Protein AF-A0AB74Q493-F1 (afdb_monomer_lite)

Structure (mmCIF, N/CA/C/O backbone):
data_AF-A0AB74Q493-F1
#
_entry.id   AF-A0AB74Q493-F1
#
loop_
_atom_site.group_PDB
_atom_site.id
_atom_site.type_symbol
_atom_site.label_atom_id
_atom_site.label_alt_id
_atom_site.label_comp_id
_atom_site.label_asym_id
_atom_site.label_entity_id
_atom_site.label_seq_id
_atom_site.pdbx_PDB_ins_code
_atom_site.Cartn_x
_atom_site.Cartn_y
_atom_site.Cartn_z
_atom_site.occupancy
_atom_site.B_iso_or_equiv
_atom_site.auth_seq_id
_atom_site.auth_comp_id
_atom_site.auth_asym_id
_atom_site.auth_atom_id
_atom_site.pdbx_PDB_model_num
ATOM 1 N N . MET A 1 1 ? 10.783 -15.907 11.293 1.00 50.56 1 MET A N 1
ATOM 2 C CA . MET A 1 1 ? 10.385 -14.591 11.835 1.00 50.56 1 MET A CA 1
ATOM 3 C C . MET A 1 1 ? 8.914 -14.396 11.503 1.00 50.56 1 MET A C 1
ATOM 5 O O . MET A 1 1 ? 8.496 -14.882 10.460 1.00 50.56 1 MET A O 1
ATOM 9 N N . ASN A 1 2 ? 8.120 -13.807 12.398 1.00 58.88 2 ASN A N 1
ATOM 10 C CA . ASN A 1 2 ? 6.696 -13.566 12.146 1.00 58.88 2 ASN A CA 1
ATOM 11 C C . ASN A 1 2 ? 6.550 -12.243 11.381 1.00 58.88 2 ASN A C 1
ATOM 13 O O . ASN A 1 2 ? 6.243 -11.212 11.975 1.00 58.88 2 ASN A O 1
ATOM 17 N N . ASN A 1 3 ? 6.881 -12.258 10.090 1.00 80.12 3 ASN A N 1
ATOM 18 C CA . ASN A 1 3 ? 6.884 -11.050 9.272 1.00 80.12 3 ASN A CA 1
ATOM 19 C C . ASN A 1 3 ? 5.448 -10.784 8.823 1.00 80.12 3 ASN A C 1
ATOM 21 O O . ASN A 1 3 ? 4.981 -11.372 7.855 1.00 80.12 3 ASN A O 1
ATOM 25 N N . LYS A 1 4 ? 4.731 -9.948 9.572 1.00 91.38 4 LYS A N 1
ATOM 26 C CA . LYS A 1 4 ? 3.405 -9.468 9.180 1.00 91.38 4 LYS A CA 1
ATOM 27 C C . LYS A 1 4 ? 3.540 -8.317 8.192 1.00 91.38 4 LYS A C 1
ATOM 29 O O . LYS A 1 4 ? 4.412 -7.462 8.363 1.00 91.38 4 LYS A O 1
ATOM 34 N N . LEU A 1 5 ? 2.660 -8.279 7.201 1.00 94.62 5 LEU A N 1
ATOM 35 C CA . LEU A 1 5 ? 2.446 -7.128 6.332 1.00 94.62 5 LEU A CA 1
ATOM 36 C C . LEU A 1 5 ? 1.503 -6.144 7.029 1.00 94.62 5 LEU A C 1
ATOM 38 O O . LEU A 1 5 ? 0.382 -6.509 7.390 1.00 94.62 5 LEU A O 1
ATOM 42 N N . ILE A 1 6 ? 1.942 -4.905 7.212 1.00 96.19 6 ILE A N 1
ATOM 43 C CA . ILE A 1 6 ? 1.190 -3.883 7.944 1.00 96.19 6 ILE A CA 1
ATOM 44 C C . ILE A 1 6 ? 0.796 -2.766 6.989 1.00 96.19 6 ILE A C 1
ATOM 46 O O . ILE A 1 6 ? 1.663 -2.036 6.505 1.00 96.19 6 ILE A O 1
ATOM 50 N N . TYR A 1 7 ? -0.503 -2.606 6.744 1.00 97.81 7 TYR A N 1
ATOM 51 C CA . TYR A 1 7 ? -1.008 -1.449 6.015 1.00 97.81 7 TYR A CA 1
ATOM 52 C C . TYR A 1 7 ? -0.985 -0.218 6.923 1.00 97.81 7 TYR A C 1
ATOM 54 O O . TYR A 1 7 ? -1.483 -0.268 8.049 1.00 97.81 7 TYR A O 1
ATOM 62 N N . THR A 1 8 ? -0.415 0.883 6.435 1.00 97.50 8 THR A N 1
ATOM 63 C CA . THR A 1 8 ? -0.339 2.155 7.172 1.00 97.50 8 THR A CA 1
ATOM 64 C C . THR A 1 8 ? -1.361 3.143 6.616 1.00 97.50 8 THR A C 1
ATOM 66 O O . THR A 1 8 ? -1.184 3.669 5.520 1.00 97.50 8 THR A O 1
ATOM 69 N N . SER A 1 9 ? -2.429 3.375 7.376 1.00 97.06 9 SER A N 1
ATOM 70 C CA . SER A 1 9 ? -3.540 4.272 7.044 1.00 97.06 9 SER A CA 1
ATOM 71 C C . SER A 1 9 ? -3.450 5.568 7.854 1.00 97.06 9 SER A C 1
ATOM 73 O O . SER A 1 9 ? -3.119 5.537 9.040 1.00 97.06 9 SER A O 1
ATOM 75 N N . TYR A 1 10 ? -3.686 6.714 7.219 1.00 95.19 10 TYR A N 1
ATOM 76 C CA . TYR A 1 10 ? -3.550 8.044 7.821 1.00 95.19 10 TYR A CA 1
ATOM 77 C C . TYR A 1 10 ? -4.289 9.097 6.989 1.00 95.19 10 TYR A C 1
ATOM 79 O O . TYR A 1 10 ? -4.566 8.899 5.807 1.00 95.19 10 TYR A O 1
ATOM 87 N N . ASP A 1 11 ? -4.579 10.243 7.607 1.00 92.94 11 ASP A N 1
ATOM 88 C CA . ASP A 1 11 ? -5.086 11.421 6.893 1.00 92.94 11 ASP A CA 1
ATOM 89 C C . ASP A 1 11 ? -4.046 11.960 5.895 1.00 92.94 11 ASP A C 1
ATOM 91 O O . ASP A 1 11 ? -2.859 12.015 6.211 1.00 92.94 11 ASP A O 1
ATOM 95 N N . GLY A 1 12 ? -4.478 12.420 4.718 1.00 89.00 12 GLY A N 1
ATOM 96 C CA . GLY A 1 12 ? -3.608 13.024 3.706 1.00 89.00 12 GLY A CA 1
ATOM 97 C C . GLY A 1 12 ? -2.813 14.230 4.219 1.00 89.00 12 GLY A C 1
ATOM 98 O O . GLY A 1 12 ? -1.695 14.461 3.756 1.00 89.00 12 GLY A O 1
ATOM 99 N N . ASP A 1 13 ? -3.317 14.932 5.234 1.00 91.06 13 ASP A N 1
ATOM 100 C CA . ASP A 1 13 ? -2.589 16.020 5.903 1.00 91.06 13 ASP A CA 1
ATOM 101 C C . ASP A 1 13 ? -1.318 15.530 6.630 1.00 91.06 13 ASP A C 1
ATOM 103 O O . ASP A 1 13 ? -0.383 16.299 6.858 1.00 91.06 13 ASP A O 1
ATOM 107 N N . ASN A 1 14 ? -1.224 14.227 6.916 1.00 93.19 14 ASN A N 1
ATOM 108 C CA . ASN A 1 14 ? -0.090 13.586 7.582 1.00 93.19 14 ASN A CA 1
ATOM 109 C C . ASN A 1 14 ? 0.932 12.962 6.614 1.00 93.19 14 ASN A C 1
ATOM 111 O O . ASN A 1 14 ? 1.842 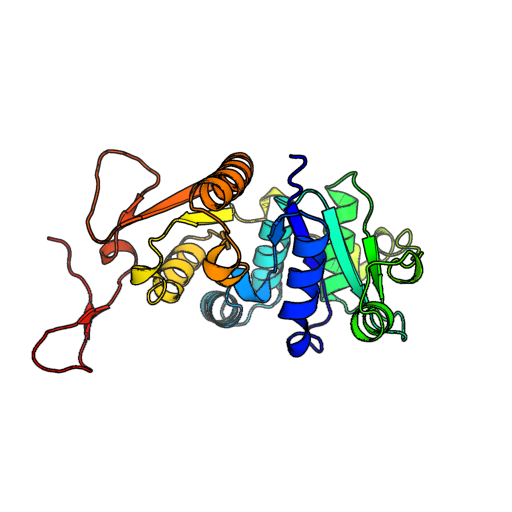12.260 7.058 1.00 93.19 14 ASN A O 1
ATOM 115 N N . ILE A 1 15 ? 0.853 13.236 5.304 1.00 92.50 15 ILE A N 1
ATOM 116 C CA . ILE A 1 15 ? 1.875 12.816 4.322 1.00 92.50 15 ILE A CA 1
ATOM 117 C C . ILE A 1 15 ? 3.319 13.158 4.759 1.00 92.50 15 ILE A C 1
ATOM 119 O O . ILE A 1 15 ? 4.197 12.310 4.574 1.00 92.50 15 ILE A O 1
ATOM 123 N N . PRO A 1 16 ? 3.618 14.322 5.378 1.00 94.06 16 PRO A N 1
ATOM 124 C CA . PRO A 1 16 ? 4.971 14.623 5.859 1.00 94.06 16 PRO A CA 1
ATOM 125 C C . PRO A 1 16 ? 5.517 13.649 6.920 1.00 94.06 16 PRO A C 1
ATOM 127 O O . PRO A 1 16 ? 6.720 13.639 7.167 1.00 94.06 16 PRO A O 1
ATOM 130 N N . LEU A 1 17 ? 4.658 12.835 7.545 1.00 94.50 17 LEU A N 1
ATOM 131 C CA . LEU A 1 17 ? 4.998 11.917 8.638 1.00 94.50 17 LEU A CA 1
ATOM 132 C C . LEU A 1 17 ? 5.127 10.451 8.201 1.00 94.50 17 LEU A C 1
ATOM 134 O O . LEU A 1 17 ? 5.402 9.588 9.035 1.00 94.50 17 LEU A O 1
ATOM 138 N N . ILE A 1 18 ? 4.972 10.151 6.907 1.00 94.50 18 ILE A N 1
ATOM 139 C CA . ILE A 1 18 ? 4.998 8.778 6.377 1.00 94.50 18 ILE A CA 1
ATOM 140 C C . ILE A 1 18 ? 6.237 7.992 6.827 1.00 94.50 18 ILE A C 1
ATOM 142 O O . ILE A 1 18 ? 6.130 6.815 7.175 1.00 94.50 18 ILE A O 1
ATOM 146 N N . ASP A 1 19 ? 7.410 8.626 6.841 1.00 93.31 19 ASP A N 1
ATOM 147 C CA . ASP A 1 19 ? 8.655 7.962 7.242 1.00 93.31 19 ASP A CA 1
ATOM 148 C C . ASP A 1 19 ? 8.639 7.527 8.708 1.00 93.31 19 ASP A C 1
ATOM 150 O O . ASP A 1 19 ? 9.159 6.460 9.034 1.00 93.31 19 ASP A O 1
ATOM 154 N N . SER A 1 20 ? 7.983 8.294 9.580 1.00 93.62 20 SER A N 1
ATOM 155 C CA . SER A 1 20 ? 7.779 7.923 10.981 1.00 93.62 20 SER A CA 1
ATOM 156 C C . SER A 1 20 ? 6.859 6.707 11.105 1.00 93.62 20 SER A C 1
ATOM 158 O O . SER A 1 20 ? 7.139 5.802 11.891 1.00 93.62 20 SER A O 1
ATOM 160 N N . PHE A 1 21 ? 5.800 6.633 10.291 1.00 95.12 21 PHE A N 1
ATOM 161 C CA . PHE A 1 21 ? 4.866 5.499 10.281 1.00 95.12 21 PHE A CA 1
ATOM 162 C C . PHE A 1 21 ? 5.550 4.215 9.805 1.00 95.12 21 PHE A C 1
ATOM 164 O O . PHE A 1 21 ? 5.452 3.170 10.449 1.00 95.12 21 PHE A O 1
ATOM 171 N N . ILE A 1 22 ? 6.308 4.306 8.709 1.00 94.25 22 ILE A N 1
ATOM 172 C CA . ILE A 1 22 ? 7.108 3.202 8.162 1.00 94.25 22 ILE A CA 1
ATOM 173 C C . ILE A 1 22 ? 8.161 2.753 9.178 1.00 94.25 22 ILE A C 1
ATOM 175 O O . ILE A 1 22 ? 8.309 1.554 9.425 1.00 94.25 22 ILE A O 1
ATOM 179 N N . LYS A 1 23 ? 8.877 3.702 9.791 1.00 91.81 23 LYS A N 1
ATOM 180 C CA . LYS A 1 23 ? 9.898 3.410 10.799 1.00 91.81 23 LYS A CA 1
ATOM 181 C C . LYS A 1 23 ? 9.317 2.642 11.980 1.00 91.81 23 LYS A C 1
ATOM 183 O O . LYS A 1 23 ? 9.919 1.652 12.385 1.00 91.81 23 LYS A O 1
ATOM 188 N N . LEU A 1 24 ? 8.159 3.052 12.493 1.00 92.75 24 LEU A N 1
ATOM 189 C CA . LEU A 1 24 ? 7.516 2.358 13.603 1.00 92.75 24 LEU A CA 1
ATOM 190 C C . LEU A 1 24 ? 7.280 0.878 13.268 1.00 92.75 24 LEU A C 1
ATOM 192 O O . LEU A 1 24 ? 7.662 -0.002 14.035 1.00 92.75 24 LEU A O 1
ATOM 196 N N . VAL A 1 25 ? 6.706 0.592 12.099 1.00 93.56 25 VAL A N 1
ATOM 197 C CA . VAL A 1 25 ? 6.456 -0.787 11.648 1.00 93.56 25 VAL A CA 1
ATOM 198 C C . VAL A 1 25 ? 7.757 -1.599 11.565 1.00 93.56 25 VAL A C 1
ATOM 200 O O . VAL A 1 25 ? 7.805 -2.749 12.009 1.00 93.56 25 VAL A O 1
ATOM 203 N N . ILE A 1 26 ? 8.831 -0.994 11.047 1.00 91.00 26 ILE A N 1
ATOM 204 C CA . ILE A 1 26 ? 10.161 -1.619 10.973 1.00 91.00 26 ILE A CA 1
ATOM 205 C C . ILE A 1 26 ? 10.731 -1.888 12.372 1.00 91.00 26 ILE A C 1
ATOM 207 O O . ILE A 1 26 ? 11.336 -2.941 12.595 1.00 91.00 26 ILE A O 1
ATOM 211 N N . ASP A 1 27 ? 10.541 -0.977 13.327 1.00 88.94 27 ASP A N 1
ATOM 212 C CA . ASP A 1 27 ? 11.016 -1.142 14.704 1.00 88.94 27 ASP A CA 1
ATOM 213 C C . ASP A 1 27 ? 10.313 -2.326 15.398 1.00 88.94 27 ASP A C 1
ATOM 215 O O . ASP A 1 27 ? 10.958 -3.080 16.130 1.00 88.94 27 ASP A O 1
ATOM 219 N N . PHE A 1 28 ? 9.044 -2.586 15.056 1.00 89.81 28 PHE A N 1
ATOM 220 C CA . PHE A 1 28 ? 8.300 -3.798 15.432 1.00 89.81 28 PHE A CA 1
ATOM 221 C C . PHE A 1 28 ? 8.715 -5.073 14.673 1.00 89.81 28 PHE A C 1
ATOM 223 O O . PHE A 1 28 ? 8.167 -6.145 14.930 1.00 89.81 28 PHE A O 1
ATOM 230 N N . LYS A 1 29 ? 9.701 -4.988 13.771 1.00 89.50 29 LYS A N 1
ATOM 231 C CA . LYS A 1 29 ? 10.181 -6.092 12.917 1.00 89.50 29 LYS A CA 1
ATOM 232 C C . LYS A 1 29 ? 9.107 -6.639 11.973 1.00 89.50 29 LYS A C 1
ATOM 234 O O . LYS A 1 29 ? 9.104 -7.826 11.650 1.00 89.50 29 LYS A O 1
ATOM 239 N N . TYR A 1 30 ? 8.215 -5.765 11.518 1.00 92.06 30 TYR A N 1
ATOM 240 C CA . TYR A 1 30 ? 7.210 -6.069 10.507 1.00 92.06 30 TYR A CA 1
ATOM 241 C C . TYR A 1 30 ? 7.540 -5.405 9.166 1.00 92.06 30 TYR A C 1
ATOM 243 O O . TYR A 1 30 ? 8.464 -4.594 9.057 1.00 92.06 30 TYR A O 1
ATOM 251 N N . VAL A 1 31 ? 6.776 -5.764 8.135 1.00 93.06 31 VAL A N 1
ATOM 252 C CA . VAL A 1 31 ? 6.936 -5.261 6.770 1.00 93.06 31 VAL A CA 1
ATOM 253 C C . VAL A 1 31 ? 5.896 -4.164 6.513 1.00 93.06 31 VAL A C 1
ATOM 255 O O . VAL A 1 31 ? 4.697 -4.457 6.485 1.00 93.06 31 VAL A O 1
ATOM 258 N N . PRO A 1 32 ? 6.314 -2.900 6.332 1.00 95.19 32 PRO A N 1
ATOM 259 C CA . PRO A 1 32 ? 5.393 -1.802 6.072 1.00 95.19 32 PRO A CA 1
ATOM 260 C C . PRO A 1 32 ? 4.857 -1.839 4.643 1.00 95.19 32 PRO A C 1
ATOM 262 O O . PRO A 1 32 ? 5.615 -1.987 3.686 1.00 95.19 32 PRO A O 1
ATOM 265 N N . ILE A 1 33 ? 3.554 -1.606 4.505 1.00 96.25 33 ILE A N 1
ATOM 266 C CA . ILE A 1 33 ? 2.865 -1.322 3.249 1.00 96.25 33 ILE A CA 1
ATOM 267 C C . ILE A 1 33 ? 2.251 0.073 3.378 1.00 96.25 33 ILE A C 1
ATOM 269 O O . ILE A 1 33 ? 1.260 0.292 4.073 1.00 96.25 33 ILE A O 1
ATOM 273 N N . ASN A 1 34 ? 2.892 1.050 2.739 1.00 95.94 34 ASN A N 1
ATOM 274 C CA . ASN A 1 34 ? 2.435 2.433 2.726 1.00 95.94 34 ASN A CA 1
ATOM 275 C C . ASN A 1 34 ? 1.841 2.777 1.354 1.00 95.94 34 ASN A C 1
ATOM 277 O O . ASN A 1 34 ? 2.580 2.723 0.365 1.00 95.94 34 ASN A O 1
ATOM 281 N N . PRO A 1 35 ? 0.550 3.144 1.264 1.00 93.38 35 PRO A N 1
ATOM 282 C CA . PRO A 1 35 ? -0.103 3.361 -0.021 1.00 93.38 35 PRO A CA 1
ATOM 283 C C . PRO A 1 35 ? 0.527 4.527 -0.792 1.00 93.38 35 PRO A C 1
ATOM 285 O O . PRO A 1 35 ? 0.740 4.403 -1.996 1.00 93.38 35 PRO A O 1
ATOM 288 N N . THR A 1 36 ? 0.939 5.614 -0.124 1.00 92.62 36 THR A N 1
ATOM 289 C CA . THR A 1 36 ? 1.538 6.769 -0.815 1.00 92.62 36 THR A CA 1
ATOM 290 C C . THR A 1 36 ? 2.860 6.437 -1.480 1.00 92.62 36 THR A C 1
ATOM 292 O O . THR A 1 36 ? 3.023 6.708 -2.674 1.00 92.62 36 THR A O 1
ATOM 295 N N . LYS A 1 37 ? 3.794 5.831 -0.744 1.00 92.75 37 LYS A N 1
ATOM 296 C CA . LYS A 1 37 ? 5.101 5.461 -1.302 1.00 92.75 37 LYS A CA 1
ATOM 297 C C . LYS A 1 37 ? 5.011 4.312 -2.296 1.00 92.75 37 LYS A C 1
ATOM 299 O O . LYS A 1 37 ? 5.717 4.321 -3.303 1.00 92.75 37 LYS A O 1
ATOM 304 N N . SER A 1 38 ? 4.133 3.348 -2.032 1.00 93.56 38 SER A N 1
ATOM 305 C CA . SER A 1 38 ? 3.947 2.185 -2.894 1.00 93.56 38 SER A CA 1
ATOM 306 C C . SER A 1 38 ? 3.354 2.577 -4.248 1.00 93.56 38 SER A C 1
ATOM 308 O O . SER A 1 38 ? 3.964 2.342 -5.290 1.00 93.56 38 SER A O 1
ATOM 310 N N . LEU A 1 39 ? 2.193 3.238 -4.245 1.00 92.06 39 LEU A N 1
ATOM 311 C CA . LEU A 1 39 ? 1.422 3.501 -5.460 1.00 92.06 39 LEU A CA 1
ATOM 312 C C . LEU A 1 39 ? 2.033 4.611 -6.311 1.00 92.06 39 LEU A C 1
ATOM 314 O O . LEU A 1 39 ? 1.955 4.555 -7.534 1.00 92.06 39 LEU A O 1
ATOM 318 N N . GLY A 1 40 ? 2.619 5.629 -5.672 1.00 86.88 40 GLY A N 1
ATOM 319 C CA . GLY A 1 40 ? 2.887 6.902 -6.335 1.00 86.88 40 GLY A CA 1
ATOM 320 C C . GLY A 1 40 ? 1.572 7.556 -6.763 1.00 86.88 40 GLY A C 1
ATOM 321 O O . GLY A 1 40 ? 1.259 7.581 -7.949 1.00 86.88 40 GLY A O 1
ATOM 322 N N . TYR A 1 41 ? 0.790 8.065 -5.798 1.00 82.94 41 TYR A N 1
ATOM 323 C CA . TYR A 1 41 ? -0.592 8.543 -6.006 1.00 82.94 41 TYR A CA 1
ATOM 324 C C . TYR A 1 41 ? -0.794 9.405 -7.250 1.00 82.94 41 TYR A C 1
ATOM 326 O O . TYR A 1 41 ? -1.799 9.248 -7.925 1.00 82.94 41 TYR A O 1
ATOM 334 N N . TYR A 1 42 ? 0.155 10.279 -7.587 1.00 87.50 42 TYR A N 1
ATOM 335 C CA . TYR A 1 42 ? 0.044 11.128 -8.771 1.00 87.50 42 TYR A CA 1
ATOM 336 C C . TYR A 1 42 ? -0.130 10.321 -10.078 1.00 87.50 42 TYR A C 1
ATOM 338 O O . TYR A 1 42 ? -0.840 10.767 -10.977 1.00 87.50 42 TYR A O 1
ATOM 346 N N . ILE A 1 43 ? 0.461 9.123 -10.173 1.00 90.00 43 ILE A N 1
ATOM 347 C CA . ILE A 1 43 ? 0.329 8.208 -11.316 1.00 90.00 43 ILE A CA 1
ATOM 348 C C . ILE A 1 43 ? -1.066 7.583 -11.333 1.00 90.00 43 ILE A C 1
ATOM 350 O O . ILE A 1 43 ? -1.729 7.617 -12.367 1.00 90.00 43 ILE A O 1
ATOM 354 N N . SER A 1 44 ? -1.519 7.050 -10.191 1.00 89.62 44 SER A N 1
ATOM 355 C CA . SER A 1 44 ? -2.867 6.477 -10.039 1.00 89.62 44 SER A CA 1
ATOM 356 C C . SER A 1 44 ? -3.933 7.524 -10.389 1.00 89.62 44 SER A C 1
ATOM 358 O O . SER A 1 44 ? -4.742 7.306 -11.290 1.00 89.62 44 SER A O 1
ATOM 360 N N . THR A 1 45 ? -3.841 8.719 -9.799 1.00 88.69 45 THR A N 1
ATOM 361 C CA . THR A 1 45 ? -4.721 9.859 -10.082 1.00 88.69 45 THR A CA 1
ATOM 362 C C . THR A 1 45 ? -4.716 10.235 -11.561 1.00 88.69 45 THR A C 1
ATOM 364 O O . THR A 1 45 ? -5.779 10.457 -12.136 1.00 88.69 45 THR A O 1
ATOM 367 N N . SER A 1 46 ? -3.542 10.287 -12.199 1.00 90.94 46 SER A N 1
ATOM 368 C CA . SER A 1 46 ? -3.439 10.630 -13.620 1.00 90.94 46 SER A CA 1
ATOM 369 C C . SER A 1 46 ? -4.055 9.576 -14.538 1.00 90.94 46 SER A C 1
ATOM 371 O O . SER A 1 46 ? -4.557 9.943 -15.594 1.00 90.94 46 SER A O 1
ATOM 373 N N . ILE A 1 47 ? -3.972 8.289 -14.197 1.00 92.00 47 ILE A N 1
ATOM 374 C CA . ILE A 1 47 ? -4.504 7.200 -15.032 1.00 92.00 47 ILE A CA 1
ATOM 375 C C . ILE A 1 47 ? -6.013 7.054 -14.874 1.00 92.00 47 ILE A C 1
ATOM 377 O O . ILE A 1 47 ? -6.689 6.667 -15.825 1.00 92.00 47 ILE A O 1
ATOM 381 N N . HIS A 1 48 ? -6.537 7.367 -13.693 1.00 92.31 48 HIS A N 1
ATOM 382 C CA . HIS A 1 48 ? -7.968 7.306 -13.414 1.00 92.31 48 HIS A CA 1
ATOM 383 C C . HIS A 1 48 ? -8.672 8.652 -13.625 1.00 92.31 48 HIS A C 1
ATOM 385 O O . HIS A 1 48 ? -9.736 8.865 -13.061 1.00 92.31 48 HIS A O 1
ATOM 391 N N . ASP A 1 49 ? -8.091 9.578 -14.393 1.00 91.81 49 ASP A N 1
ATOM 392 C CA . ASP A 1 49 ? -8.693 10.881 -14.722 1.00 91.81 49 ASP A CA 1
ATOM 393 C C . ASP A 1 49 ? -9.157 11.695 -13.490 1.00 91.81 49 ASP A C 1
ATOM 395 O O . ASP A 1 49 ? -10.143 12.432 -13.531 1.00 91.81 49 ASP A O 1
ATOM 399 N N . ASN A 1 50 ? -8.408 11.611 -12.385 1.00 89.12 50 ASN A N 1
ATOM 400 C CA . ASN A 1 50 ? -8.726 12.189 -11.071 1.00 89.12 50 ASN A CA 1
ATOM 401 C C . ASN A 1 50 ? -9.955 11.586 -10.362 1.00 89.12 50 ASN A C 1
ATOM 403 O O . ASN A 1 50 ? -10.478 12.190 -9.419 1.00 89.12 50 ASN A O 1
ATOM 407 N N . ASP A 1 51 ? -10.400 10.392 -10.756 1.00 91.81 51 ASP A N 1
ATOM 408 C CA . ASP A 1 51 ? -11.427 9.643 -10.037 1.00 91.81 51 ASP A CA 1
ATOM 409 C C . ASP A 1 51 ? -10.878 9.147 -8.690 1.00 91.81 51 ASP A C 1
ATOM 411 O O . ASP A 1 51 ? -10.099 8.191 -8.594 1.00 91.81 51 ASP A O 1
ATOM 415 N N . LYS A 1 52 ? -11.310 9.818 -7.618 1.00 88.00 52 LYS A N 1
ATOM 416 C CA . LYS A 1 52 ? -10.925 9.486 -6.242 1.00 88.00 52 LYS A CA 1
ATOM 417 C C . LYS A 1 52 ? -11.360 8.079 -5.832 1.00 88.00 52 LYS A C 1
ATOM 419 O O . LYS A 1 52 ? -10.641 7.442 -5.066 1.00 88.00 52 LYS A O 1
ATOM 424 N N . GLY A 1 53 ? -12.499 7.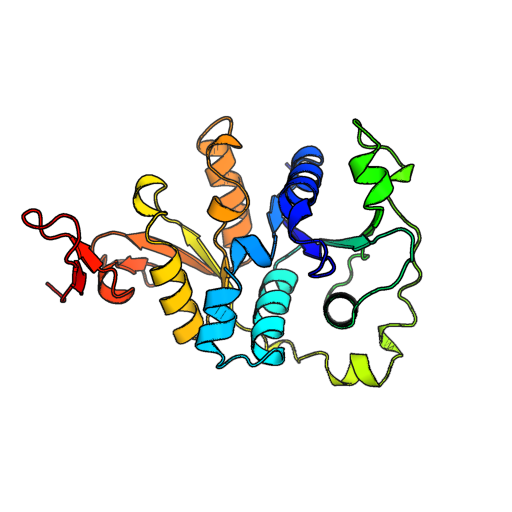592 -6.323 1.00 90.56 53 GLY A N 1
ATOM 425 C CA . GLY A 1 53 ? -13.002 6.256 -6.012 1.00 90.56 53 GLY A CA 1
ATOM 426 C C . GLY A 1 53 ? -12.119 5.171 -6.617 1.00 90.56 53 GLY A C 1
ATOM 427 O O . GLY A 1 53 ? -11.780 4.198 -5.945 1.00 90.56 53 GLY A O 1
ATOM 428 N N . GLU A 1 54 ? -11.667 5.358 -7.856 1.00 93.31 54 GLU A N 1
ATOM 429 C CA . GLU A 1 54 ? -10.750 4.414 -8.502 1.00 93.31 54 GLU A CA 1
ATOM 430 C C . GLU A 1 54 ? -9.352 4.421 -7.868 1.00 93.31 54 GLU A C 1
ATOM 432 O O . GLU A 1 54 ? -8.758 3.348 -7.734 1.00 93.31 54 GLU A O 1
ATOM 437 N N . CYS A 1 55 ? -8.858 5.583 -7.422 1.00 92.06 55 CYS A N 1
ATOM 438 C CA . CYS A 1 55 ? -7.607 5.684 -6.658 1.00 92.06 55 CYS A CA 1
ATOM 439 C C . CYS A 1 55 ? -7.726 4.995 -5.292 1.00 92.06 55 CYS A C 1
ATOM 441 O O . CYS A 1 55 ? -6.814 4.300 -4.844 1.00 92.06 55 CYS A O 1
ATOM 443 N N . LEU A 1 56 ? -8.871 5.154 -4.627 1.00 92.81 56 LEU A N 1
ATOM 444 C CA . LEU A 1 56 ? -9.139 4.514 -3.346 1.00 92.81 56 LEU A CA 1
ATOM 445 C C . LEU A 1 56 ? -9.210 2.992 -3.492 1.00 92.81 56 LEU A C 1
ATOM 447 O O . LEU A 1 56 ? -8.622 2.281 -2.685 1.00 92.81 56 LEU A O 1
ATOM 451 N N . LYS A 1 57 ? -9.809 2.466 -4.567 1.00 95.31 57 LYS A N 1
ATOM 452 C CA . LYS A 1 57 ? -9.771 1.022 -4.867 1.00 95.31 57 LYS A CA 1
ATOM 453 C C . LYS A 1 57 ? -8.347 0.480 -5.020 1.00 95.31 57 LYS A C 1
ATOM 455 O O . LYS A 1 57 ? -8.112 -0.667 -4.639 1.00 95.31 57 LYS A O 1
ATOM 460 N N . ASP A 1 58 ? -7.396 1.265 -5.530 1.00 95.88 58 ASP A N 1
ATOM 461 C CA . ASP A 1 58 ? -5.984 0.850 -5.574 1.00 95.88 58 ASP A CA 1
ATOM 462 C C . ASP A 1 58 ? -5.396 0.716 -4.160 1.00 95.88 58 ASP A C 1
ATOM 464 O O . ASP A 1 58 ? -4.722 -0.269 -3.857 1.00 95.88 58 ASP A O 1
ATOM 468 N N . CYS A 1 59 ? -5.719 1.657 -3.271 1.00 95.88 59 CYS A N 1
ATOM 469 C CA . CYS A 1 59 ? -5.317 1.633 -1.861 1.00 95.88 59 CYS A CA 1
ATOM 470 C C . CYS A 1 59 ? -5.906 0.416 -1.140 1.00 95.88 59 CYS A C 1
ATOM 472 O O . CYS A 1 59 ? -5.169 -0.380 -0.562 1.00 95.88 59 CYS A O 1
ATOM 474 N N . LEU A 1 60 ? -7.214 0.194 -1.294 1.00 97.00 60 LEU A N 1
ATOM 475 C CA . LEU A 1 60 ? -7.921 -0.959 -0.729 1.00 97.00 60 LEU A CA 1
ATOM 476 C C . LEU A 1 60 ? -7.390 -2.291 -1.281 1.00 97.00 60 LEU A C 1
ATOM 478 O O . LEU A 1 60 ? -7.383 -3.304 -0.586 1.00 97.00 60 LEU A O 1
ATOM 482 N N . SER A 1 61 ? -6.905 -2.319 -2.524 1.00 97.19 61 SER A N 1
ATOM 483 C CA . SER A 1 61 ? -6.272 -3.517 -3.086 1.00 97.19 61 SER A CA 1
ATOM 484 C C . SER A 1 61 ? -4.953 -3.847 -2.370 1.00 97.19 61 SER A C 1
ATOM 486 O O . SER A 1 61 ? -4.722 -5.013 -2.043 1.00 97.19 61 SER A O 1
ATOM 488 N N . LEU A 1 62 ? -4.117 -2.841 -2.066 1.00 96.25 62 LEU A N 1
ATOM 489 C CA . LEU A 1 62 ? -2.923 -3.011 -1.220 1.00 96.25 62 LEU A CA 1
ATOM 490 C C . LEU A 1 62 ? -3.287 -3.384 0.221 1.00 96.25 62 LEU A C 1
ATOM 492 O O . LEU A 1 62 ? -2.638 -4.234 0.827 1.00 96.25 62 LEU A O 1
ATOM 496 N N . GLU A 1 63 ? -4.334 -2.784 0.772 1.00 97.00 63 GLU A N 1
ATOM 497 C CA . GLU A 1 63 ? -4.839 -3.115 2.103 1.00 97.00 63 GLU A CA 1
ATOM 498 C C . GLU A 1 63 ? -5.176 -4.613 2.197 1.00 97.00 63 GLU A C 1
ATOM 500 O O . GLU A 1 63 ? -4.750 -5.306 3.121 1.00 97.00 63 GLU A O 1
ATOM 505 N N . MET A 1 64 ? -5.852 -5.171 1.189 1.00 96.00 64 MET A N 1
ATOM 506 C CA . MET A 1 64 ? -6.308 -6.564 1.221 1.00 96.00 64 MET A CA 1
ATOM 507 C C . MET A 1 64 ? -5.197 -7.620 1.226 1.00 96.00 64 MET A C 1
ATOM 509 O O . MET A 1 64 ? -5.467 -8.754 1.645 1.00 96.00 64 MET A O 1
ATOM 513 N N . ILE A 1 65 ? -3.966 -7.290 0.829 1.00 95.25 65 ILE A N 1
ATOM 514 C CA . ILE A 1 65 ? -2.832 -8.224 0.926 1.00 95.25 65 ILE A CA 1
ATOM 515 C C . ILE A 1 65 ? -2.187 -8.238 2.319 1.00 95.25 65 ILE A C 1
ATOM 517 O O . ILE A 1 65 ? -1.425 -9.155 2.617 1.00 95.25 65 ILE A O 1
ATOM 521 N N . CYS A 1 66 ? -2.505 -7.263 3.175 1.00 96.00 66 CYS A N 1
ATOM 522 C CA . CYS A 1 66 ? -1.872 -7.083 4.479 1.00 96.00 66 CYS A CA 1
ATOM 523 C C . CYS A 1 66 ? -2.473 -7.987 5.570 1.00 96.00 66 CYS A C 1
ATOM 525 O O . CYS A 1 66 ? -3.599 -8.480 5.444 1.00 96.00 66 CYS A O 1
ATOM 527 N N . ASP A 1 67 ? -1.724 -8.200 6.653 1.00 95.31 67 ASP A N 1
ATOM 528 C CA . ASP A 1 67 ? -2.136 -8.996 7.816 1.00 95.31 67 ASP A CA 1
ATOM 529 C C . ASP A 1 67 ? -2.729 -8.124 8.939 1.00 95.31 67 ASP A C 1
ATOM 531 O O . ASP A 1 67 ? -3.583 -8.592 9.690 1.00 95.31 67 ASP A O 1
ATOM 535 N N . GLU A 1 68 ? -2.310 -6.859 9.052 1.00 96.25 68 GLU A N 1
ATOM 536 C CA . GLU A 1 68 ? -2.879 -5.884 9.994 1.00 96.25 68 GLU A CA 1
ATOM 537 C C . GLU A 1 68 ? -3.107 -4.518 9.332 1.00 96.25 68 GLU A C 1
ATOM 539 O O . GLU A 1 68 ? -2.353 -4.114 8.442 1.00 96.25 68 GLU A O 1
ATOM 544 N N . LEU A 1 69 ? -4.124 -3.800 9.818 1.00 97.50 69 LEU A N 1
ATOM 545 C CA . LEU A 1 69 ? -4.402 -2.403 9.491 1.00 97.50 69 LEU A CA 1
ATOM 546 C C . LEU A 1 69 ? -4.012 -1.531 10.683 1.00 97.50 69 LEU A C 1
ATOM 548 O O . LEU A 1 69 ? -4.567 -1.684 11.774 1.00 97.50 69 LEU A O 1
ATOM 552 N N . TRP A 1 70 ? -3.038 -0.646 10.480 1.00 97.31 70 TRP A N 1
ATOM 553 C CA . TRP A 1 70 ? -2.603 0.335 11.471 1.00 97.31 70 TRP A CA 1
ATOM 554 C C . TRP A 1 70 ? -3.048 1.723 11.026 1.00 97.31 70 TRP A C 1
ATOM 556 O O . TRP A 1 70 ? -2.640 2.199 9.965 1.00 97.31 70 TRP A O 1
ATOM 566 N N . VAL A 1 71 ? -3.880 2.362 11.840 1.00 96.56 71 VAL A N 1
ATOM 567 C CA . VAL A 1 71 ? -4.460 3.679 11.579 1.00 96.56 71 VAL A CA 1
ATOM 568 C C . VAL A 1 71 ? -3.791 4.701 12.488 1.00 96.56 71 VAL A C 1
ATOM 570 O O . VAL A 1 71 ? -3.897 4.622 13.712 1.00 96.56 71 VAL A O 1
ATOM 573 N N . PHE A 1 72 ? -3.109 5.668 11.887 1.00 95.12 72 PHE A N 1
ATOM 574 C CA . PHE A 1 72 ? -2.437 6.754 12.589 1.00 95.12 72 PHE A CA 1
ATOM 575 C C . PHE A 1 72 ? -3.395 7.938 12.717 1.00 95.12 72 PHE A C 1
ATOM 577 O O . PHE A 1 72 ? -3.877 8.469 11.715 1.00 95.12 72 PHE A O 1
ATOM 584 N N . ILE A 1 73 ? -3.683 8.334 13.956 1.00 91.88 73 ILE A N 1
ATOM 585 C CA . ILE A 1 73 ? -4.693 9.341 14.290 1.00 91.88 73 ILE A CA 1
ATOM 586 C C . ILE A 1 73 ? -4.069 10.428 15.167 1.00 91.88 73 ILE A C 1
ATOM 588 O O . ILE A 1 73 ? -3.228 10.158 16.026 1.00 91.88 73 ILE A O 1
ATOM 592 N N . ASP A 1 74 ? -4.500 11.666 14.946 1.00 86.38 74 ASP A N 1
ATOM 593 C CA . ASP A 1 74 ? -4.156 12.812 15.781 1.00 86.38 74 ASP A CA 1
ATOM 594 C C . ASP A 1 74 ? -5.086 12.935 17.014 1.00 86.38 74 ASP A C 1
ATOM 596 O O . ASP A 1 74 ? -6.124 12.279 17.134 1.00 86.38 74 ASP A O 1
ATOM 600 N N . ASN A 1 75 ? -4.752 13.811 17.957 1.00 71.44 75 ASN A N 1
ATOM 601 C CA . ASN A 1 75 ? -5.459 13.983 19.231 1.00 71.44 75 ASN A CA 1
ATOM 602 C C . ASN A 1 75 ? -6.945 14.345 19.095 1.00 71.44 75 ASN A C 1
ATOM 604 O O . ASN A 1 75 ? -7.722 14.124 20.025 1.00 71.44 75 ASN A O 1
ATOM 608 N N . ASN A 1 76 ? -7.363 14.899 17.955 1.00 71.38 76 ASN A N 1
ATOM 609 C CA . ASN A 1 76 ? -8.762 15.250 17.712 1.00 71.38 76 ASN A CA 1
ATOM 610 C C . ASN A 1 76 ? -9.669 14.021 17.498 1.00 71.38 76 ASN A C 1
ATOM 612 O O . ASN A 1 76 ? -10.888 14.187 17.460 1.00 71.38 76 ASN A O 1
ATOM 616 N N . LYS A 1 77 ? -9.095 12.809 17.376 1.00 71.19 77 LYS A N 1
ATOM 617 C CA . LYS A 1 77 ? -9.791 11.534 17.120 1.00 71.19 77 LYS A CA 1
ATOM 618 C C . LYS A 1 77 ? -10.736 11.566 15.911 1.00 71.19 77 LYS A C 1
ATOM 620 O O . LYS A 1 77 ? -11.598 10.697 15.779 1.00 71.19 77 LYS A O 1
ATOM 625 N N . TYR A 1 78 ? -10.597 12.557 15.034 1.00 82.38 78 TYR A N 1
ATOM 626 C CA . TYR A 1 78 ? -11.378 12.645 13.813 1.00 82.38 78 TYR A CA 1
ATOM 627 C C . TYR A 1 78 ? -10.784 11.685 12.784 1.00 82.38 78 TYR A C 1
ATOM 629 O O . TYR A 1 78 ? -9.580 11.710 12.536 1.00 82.38 78 TYR A O 1
ATOM 637 N N . ILE A 1 79 ? -11.630 10.845 12.186 1.00 87.81 79 ILE A N 1
ATOM 638 C CA . ILE A 1 79 ? -11.218 9.930 11.122 1.00 87.81 79 ILE A CA 1
ATOM 639 C C . ILE A 1 79 ? -11.776 10.450 9.791 1.00 87.81 79 ILE A C 1
ATOM 641 O O . ILE A 1 79 ? -13.002 10.480 9.614 1.00 87.81 79 ILE A O 1
ATOM 645 N N . PRO A 1 80 ? -10.916 10.847 8.836 1.00 89.44 80 PRO A N 1
ATOM 646 C CA . PRO A 1 80 ? -11.367 11.321 7.534 1.00 89.44 80 PRO A CA 1
ATOM 647 C C . PRO A 1 80 ? -12.085 10.208 6.760 1.00 89.44 80 PRO A C 1
ATOM 649 O O . PRO A 1 80 ? -11.875 9.019 6.990 1.00 89.44 80 PRO A O 1
ATOM 652 N N . GLU A 1 81 ? -12.944 10.596 5.816 1.00 89.81 81 GLU A N 1
ATOM 653 C CA . GLU A 1 81 ? -13.782 9.674 5.031 1.00 89.81 81 GLU A CA 1
ATOM 654 C C . GLU A 1 81 ? -12.984 8.545 4.360 1.00 89.81 81 GLU A C 1
ATOM 656 O O . GLU A 1 81 ? -13.380 7.387 4.456 1.00 89.81 81 GLU A O 1
ATOM 661 N N . GLY A 1 82 ? -11.837 8.861 3.746 1.00 90.94 82 GLY A N 1
ATOM 662 C CA . GLY A 1 82 ? -10.985 7.857 3.101 1.00 90.94 82 GLY A CA 1
ATOM 663 C C . GLY A 1 82 ? -10.511 6.776 4.075 1.00 90.94 82 GLY A C 1
ATOM 664 O O . GLY A 1 82 ? -10.671 5.592 3.799 1.00 90.94 82 GLY A O 1
ATOM 665 N N . VAL A 1 83 ? -10.031 7.182 5.254 1.00 93.88 83 VAL A N 1
ATOM 666 C CA . VAL A 1 83 ? -9.592 6.261 6.316 1.00 93.88 83 VAL A CA 1
ATOM 667 C C . VAL A 1 83 ? -10.775 5.484 6.900 1.00 93.88 83 VAL A C 1
ATOM 669 O O . VAL A 1 83 ? -10.657 4.292 7.172 1.00 93.88 83 VAL A O 1
ATOM 672 N N . ARG A 1 84 ? -11.951 6.111 7.050 1.00 93.38 84 ARG A N 1
ATOM 673 C CA . ARG A 1 84 ? -13.174 5.389 7.445 1.00 93.38 84 ARG A CA 1
ATOM 674 C C . ARG A 1 84 ? -13.539 4.307 6.434 1.00 93.38 84 ARG A C 1
ATOM 676 O O . ARG A 1 84 ? -13.969 3.234 6.852 1.00 93.38 84 ARG A O 1
ATOM 683 N N . LEU A 1 85 ? -13.352 4.551 5.135 1.00 93.75 85 LEU A N 1
ATOM 684 C CA . LEU A 1 85 ? -13.623 3.545 4.110 1.00 93.75 85 LEU A CA 1
ATOM 685 C C . LEU A 1 85 ? -12.609 2.394 4.131 1.00 93.75 85 LEU A C 1
ATOM 687 O O . LEU A 1 85 ? -13.012 1.245 3.950 1.00 93.75 85 LEU A O 1
ATOM 691 N N . GLU A 1 86 ? -11.332 2.678 4.387 1.00 95.94 86 GLU A N 1
ATOM 692 C CA . GLU A 1 86 ? -10.299 1.658 4.634 1.00 95.94 86 GLU A CA 1
ATOM 693 C C . GLU A 1 86 ? -10.686 0.785 5.837 1.00 95.94 86 GLU A C 1
ATOM 695 O O . GLU A 1 86 ? -10.838 -0.428 5.710 1.00 95.94 86 GLU A O 1
ATOM 700 N N . ILE A 1 87 ? -11.015 1.398 6.981 1.00 95.50 87 ILE A N 1
ATOM 701 C CA . ILE A 1 87 ? -11.480 0.673 8.177 1.00 95.50 87 ILE A CA 1
ATOM 702 C C . ILE A 1 87 ? -12.730 -0.165 7.873 1.00 95.50 87 ILE A C 1
ATOM 704 O O . ILE A 1 87 ? -12.789 -1.344 8.215 1.00 95.50 87 ILE A O 1
ATOM 708 N N . ALA A 1 88 ? -13.734 0.405 7.203 1.00 94.75 88 ALA A N 1
ATOM 709 C CA . ALA A 1 88 ? -14.956 -0.314 6.851 1.00 94.75 88 ALA A CA 1
ATOM 710 C C . ALA A 1 88 ? -14.683 -1.504 5.917 1.00 94.75 88 ALA A C 1
ATOM 712 O O . ALA A 1 88 ? -15.266 -2.579 6.079 1.00 94.75 88 ALA A O 1
ATOM 713 N N . THR A 1 89 ? -13.786 -1.334 4.946 1.00 95.06 89 THR A N 1
ATOM 714 C CA . THR A 1 89 ? -13.376 -2.403 4.028 1.00 95.06 89 THR A CA 1
ATOM 715 C C . THR A 1 89 ? -12.653 -3.512 4.784 1.00 95.06 89 THR A C 1
ATOM 717 O O . THR A 1 89 ? -12.995 -4.689 4.613 1.00 95.06 89 THR A O 1
ATOM 720 N N . TRP A 1 90 ? -11.736 -3.150 5.681 1.00 96.25 90 TRP A N 1
ATOM 721 C CA . TRP A 1 90 ? -11.032 -4.078 6.553 1.00 96.25 90 TRP A CA 1
ATOM 722 C C . TRP A 1 90 ? -11.998 -4.895 7.404 1.00 96.25 90 TRP A C 1
ATOM 724 O O . TRP A 1 90 ? -12.008 -6.120 7.311 1.00 96.25 90 TRP A O 1
ATOM 734 N N . LEU A 1 91 ? -12.878 -4.238 8.161 1.00 92.88 91 LEU A N 1
ATOM 735 C CA . LEU A 1 91 ? -13.842 -4.901 9.045 1.00 92.88 91 LEU A CA 1
ATOM 736 C C . LEU A 1 91 ? -14.820 -5.810 8.285 1.00 92.88 91 LEU A C 1
ATOM 738 O O . LEU A 1 91 ? -15.305 -6.800 8.832 1.00 92.88 91 LEU A O 1
ATOM 742 N N . LYS A 1 92 ? -15.113 -5.503 7.016 1.00 92.81 92 LYS A N 1
ATOM 743 C CA . LYS A 1 92 ? -15.979 -6.331 6.167 1.00 92.81 92 LYS A CA 1
ATOM 744 C C . LYS A 1 92 ? -15.298 -7.616 5.690 1.00 92.81 92 LYS A C 1
ATOM 746 O O . LYS A 1 92 ? -15.980 -8.628 5.521 1.00 92.81 92 LYS A O 1
ATOM 751 N N . TYR A 1 93 ? -13.993 -7.584 5.414 1.00 94.00 93 TYR A N 1
ATOM 752 C CA . TYR A 1 93 ? -13.296 -8.673 4.710 1.00 94.00 93 TYR A CA 1
ATOM 753 C C . TYR A 1 93 ? -12.185 -9.362 5.503 1.00 94.00 93 TYR A C 1
ATOM 755 O O . TYR A 1 93 ? -11.746 -10.448 5.108 1.00 94.00 93 TYR A O 1
ATOM 763 N N . LYS A 1 94 ? -11.719 -8.764 6.594 1.00 93.50 94 LYS A N 1
ATOM 764 C CA . LYS A 1 94 ? -10.649 -9.267 7.455 1.00 93.50 94 LYS A CA 1
ATOM 765 C C . LYS A 1 94 ? -11.196 -9.520 8.855 1.00 93.50 94 LYS A C 1
ATOM 767 O O . LYS A 1 94 ? -12.110 -8.853 9.321 1.00 93.50 94 LYS A O 1
ATOM 772 N N . SER A 1 95 ? -10.626 -10.513 9.529 1.00 81.38 95 SER A N 1
ATOM 773 C CA . SER A 1 95 ? -11.016 -10.897 10.897 1.00 81.38 95 SER A CA 1
ATOM 774 C C . SER A 1 95 ? -10.029 -10.408 11.962 1.00 81.38 95 SER A C 1
ATOM 776 O O . SER A 1 95 ? -10.220 -10.665 13.147 1.00 81.38 95 SER A O 1
ATOM 778 N N . SER A 1 96 ? -8.947 -9.754 11.545 1.00 84.38 96 SER A N 1
ATOM 779 C CA . SER A 1 96 ? -7.927 -9.168 12.413 1.00 84.38 96 SER A CA 1
ATOM 780 C C . SER A 1 96 ? -8.352 -7.776 12.889 1.00 84.38 96 SER A C 1
ATOM 782 O O . SER A 1 96 ? -8.882 -7.012 12.080 1.00 84.38 96 SER A O 1
ATOM 784 N N . PRO A 1 97 ? -8.086 -7.414 14.155 1.00 82.81 97 PRO A N 1
ATOM 785 C CA . PRO A 1 97 ? -8.459 -6.107 14.686 1.00 82.81 97 PRO A CA 1
ATOM 786 C C . PRO A 1 97 ? -7.684 -4.974 14.002 1.00 82.81 97 PRO A C 1
ATOM 788 O O . PRO A 1 97 ? -6.535 -5.158 13.586 1.00 82.81 97 PRO A O 1
ATOM 791 N N . VAL A 1 98 ? -8.314 -3.803 13.922 1.00 94.12 98 VAL A N 1
ATOM 792 C CA . VAL A 1 98 ? -7.661 -2.546 13.546 1.00 94.12 98 VAL A CA 1
ATOM 793 C C . VAL A 1 98 ? -6.849 -2.046 14.738 1.00 94.12 98 VAL A C 1
ATOM 795 O O . VAL A 1 98 ? -7.318 -2.092 15.876 1.00 94.12 98 VAL A O 1
ATOM 798 N N . LYS A 1 99 ? -5.617 -1.593 14.499 1.00 94.44 99 LYS A N 1
ATOM 799 C CA . LYS A 1 99 ? -4.791 -0.958 15.532 1.00 94.44 99 LYS A CA 1
ATOM 800 C C . LYS A 1 99 ? -4.749 0.539 15.315 1.00 94.44 99 LYS A C 1
ATOM 802 O O . LYS A 1 99 ? -4.418 0.995 14.225 1.00 94.44 99 LYS A O 1
ATOM 807 N N . TYR A 1 100 ? -5.020 1.285 16.371 1.00 93.75 100 TYR A N 1
ATOM 808 C CA . TYR A 1 100 ? -5.019 2.737 16.350 1.00 93.75 100 TYR A CA 1
ATOM 809 C C . TYR A 1 100 ? -3.779 3.264 17.048 1.00 93.75 100 TYR A C 1
ATOM 811 O O . TYR A 1 100 ? -3.426 2.793 18.128 1.00 93.75 100 TYR A O 1
ATOM 819 N N . ILE A 1 101 ? -3.104 4.211 16.410 1.00 93.69 101 ILE A N 1
ATOM 820 C CA . ILE A 1 101 ? -1.801 4.711 16.837 1.00 93.69 101 ILE A CA 1
ATOM 821 C C . ILE A 1 101 ? -1.876 6.224 16.967 1.00 93.69 101 ILE A C 1
ATOM 823 O O . ILE A 1 101 ? -2.248 6.919 16.022 1.00 93.69 101 ILE A O 1
ATOM 827 N N . SER A 1 102 ? -1.502 6.726 18.139 1.00 92.00 102 SER A N 1
ATOM 828 C CA . SER A 1 102 ? -1.421 8.157 18.419 1.00 92.00 102 SER A CA 1
ATOM 829 C C . SER A 1 102 ? -0.213 8.768 17.711 1.00 92.00 102 SER A C 1
ATOM 831 O O . SER A 1 102 ? 0.933 8.431 18.019 1.00 92.00 102 SER A O 1
ATOM 833 N N . ILE A 1 103 ? -0.459 9.689 16.775 1.00 92.88 103 ILE A N 1
ATOM 834 C CA . ILE A 1 103 ? 0.605 10.455 16.113 1.00 92.88 103 ILE A CA 1
ATOM 835 C C . ILE A 1 103 ? 1.400 11.280 17.140 1.00 92.88 103 ILE A C 1
ATOM 837 O O . ILE A 1 103 ? 2.627 11.188 17.127 1.00 92.88 103 ILE A O 1
ATOM 841 N N . PRO A 1 104 ? 0.778 12.026 18.073 1.00 90.94 104 PRO A N 1
ATOM 842 C CA . PRO A 1 104 ? 1.526 12.770 19.088 1.00 90.94 104 PRO A CA 1
ATOM 843 C C . PRO A 1 104 ? 2.403 11.865 19.961 1.00 90.94 104 PRO A C 1
ATOM 845 O O . PRO A 1 104 ? 3.590 12.143 20.117 1.00 90.94 104 PRO A O 1
ATOM 848 N N . SER A 1 105 ? 1.876 10.721 20.419 1.00 89.88 105 SER A N 1
ATOM 849 C CA . SER A 1 105 ? 2.661 9.753 21.201 1.00 89.88 105 SER A CA 1
ATOM 850 C C . SER A 1 105 ? 3.835 9.183 20.399 1.00 89.88 105 SER A C 1
ATOM 852 O O . SER A 1 105 ? 4.907 8.969 20.963 1.00 89.88 105 SER A O 1
ATOM 854 N N . LEU A 1 106 ? 3.659 8.944 19.093 1.00 90.44 106 LEU A N 1
ATOM 855 C CA . LEU A 1 106 ? 4.730 8.489 18.200 1.00 90.44 106 LEU A CA 1
ATOM 856 C C . LEU A 1 106 ? 5.853 9.527 18.075 1.00 90.44 106 LEU A C 1
ATOM 858 O O . LEU A 1 106 ? 7.020 9.152 18.003 1.00 90.44 106 LEU A O 1
ATOM 862 N N . LEU A 1 107 ? 5.511 10.815 18.010 1.00 88.88 107 LEU A N 1
ATOM 863 C CA . LEU A 1 107 ? 6.482 11.893 17.801 1.00 88.88 107 LEU A CA 1
ATOM 864 C C . LEU A 1 107 ? 7.204 12.306 19.090 1.00 88.88 107 LEU A C 1
ATOM 866 O O . LEU A 1 107 ? 8.358 12.727 19.032 1.00 88.88 107 LEU A O 1
ATOM 870 N N . GLU A 1 108 ? 6.544 12.193 20.242 1.00 84.75 108 GLU A N 1
ATOM 871 C CA . GLU A 1 108 ? 7.119 12.545 21.546 1.00 84.75 108 GLU A CA 1
ATOM 872 C C . GLU A 1 108 ? 8.036 11.450 22.110 1.00 84.75 108 GLU A C 1
ATOM 874 O O . GLU A 1 108 ? 8.999 11.751 22.821 1.00 84.75 108 GLU A O 1
ATOM 879 N N . ASN A 1 109 ? 7.775 10.179 21.790 1.00 70.19 109 ASN A N 1
ATOM 880 C CA . ASN A 1 109 ? 8.494 9.056 22.383 1.00 70.19 109 ASN A CA 1
ATOM 881 C C . ASN A 1 109 ? 9.640 8.552 21.500 1.00 70.19 109 ASN A C 1
ATOM 883 O O . ASN A 1 109 ? 9.475 8.212 20.333 1.00 70.19 109 ASN A O 1
ATOM 887 N N . SER A 1 110 ? 10.820 8.409 22.106 1.00 60.25 110 SER A N 1
ATOM 888 C CA . SER A 1 110 ? 11.980 7.765 21.467 1.00 60.25 110 SER A CA 1
ATOM 889 C C . SER A 1 110 ? 11.961 6.232 21.557 1.00 60.25 110 SER A C 1
ATOM 891 O O . SER A 1 110 ? 12.784 5.566 20.929 1.00 60.25 110 SER A O 1
ATOM 893 N N . SER A 1 111 ? 11.026 5.661 22.322 1.00 65.69 111 SER A N 1
ATOM 894 C CA . SER A 1 111 ? 10.873 4.222 22.538 1.00 65.69 111 SER A CA 1
ATOM 895 C C . SER A 1 111 ? 9.417 3.791 22.389 1.00 65.69 111 SER A C 1
ATOM 897 O O . SER A 1 111 ? 8.527 4.480 22.876 1.00 65.69 111 SER A O 1
ATOM 899 N N . ILE A 1 112 ? 9.193 2.622 21.784 1.00 72.69 112 ILE A N 1
ATOM 900 C CA . ILE A 1 112 ? 7.877 1.975 21.708 1.00 72.69 112 ILE A CA 1
ATOM 901 C C . ILE A 1 112 ? 7.364 1.735 23.138 1.00 72.69 112 ILE A C 1
ATOM 903 O O . ILE A 1 112 ? 7.974 0.967 23.883 1.00 72.69 112 ILE A O 1
ATOM 907 N N . ASN A 1 113 ? 6.265 2.386 23.515 1.00 71.75 113 ASN A N 1
ATOM 908 C CA . ASN A 1 113 ? 5.579 2.223 24.798 1.00 71.75 113 ASN A CA 1
ATOM 909 C C . ASN A 1 113 ? 4.085 1.931 24.580 1.00 71.75 113 ASN A C 1
ATOM 911 O O . ASN A 1 113 ? 3.562 2.098 23.478 1.00 71.75 113 ASN A O 1
ATOM 915 N N . ASP A 1 114 ? 3.403 1.480 25.634 1.00 68.56 114 ASP A N 1
ATOM 916 C CA . ASP A 1 114 ? 1.979 1.124 25.562 1.00 68.56 114 ASP A CA 1
ATOM 917 C C . ASP A 1 114 ? 1.081 2.345 25.271 1.00 68.56 114 ASP A C 1
ATOM 919 O O . ASP A 1 114 ? 0.051 2.197 24.619 1.00 68.56 114 ASP A O 1
ATOM 923 N N . ASP A 1 115 ? 1.522 3.559 25.632 1.00 76.31 115 ASP A N 1
ATOM 924 C CA . ASP A 1 115 ? 0.822 4.836 25.379 1.00 76.31 115 ASP A CA 1
ATOM 925 C C . ASP A 1 115 ? 0.725 5.216 23.884 1.00 76.31 115 ASP A C 1
ATOM 927 O O . ASP A 1 115 ? 0.106 6.220 23.507 1.00 76.31 115 ASP A O 1
ATOM 931 N N . LEU A 1 116 ? 1.368 4.434 23.014 1.00 86.88 116 LEU A N 1
ATOM 932 C CA . LEU A 1 116 ? 1.297 4.571 21.566 1.00 86.88 116 LEU A CA 1
ATOM 933 C C . LEU A 1 116 ? -0.043 4.086 21.001 1.00 86.88 116 LEU A C 1
ATOM 935 O O . LEU A 1 116 ? -0.544 4.666 20.032 1.00 86.88 116 LEU A O 1
ATOM 939 N N . PHE A 1 117 ? -0.598 3.015 21.573 1.00 89.25 117 PHE A N 1
ATOM 940 C CA . PHE A 1 117 ? -1.810 2.379 21.070 1.00 89.25 117 PHE A CA 1
ATOM 941 C C . PHE A 1 117 ? -3.049 2.989 21.715 1.00 89.25 117 PHE A C 1
ATOM 943 O O . PHE A 1 117 ? -3.111 3.203 22.923 1.00 89.25 117 PHE A O 1
ATOM 950 N N . LEU A 1 118 ? -4.051 3.262 20.888 1.00 87.69 118 LEU A N 1
ATOM 951 C CA . LEU A 1 118 ? -5.309 3.850 21.316 1.00 87.69 118 LEU A CA 1
ATOM 952 C C . LEU A 1 118 ? -6.415 2.798 21.319 1.00 87.69 118 LEU A C 1
ATOM 954 O O . LEU A 1 118 ? -6.592 2.065 20.346 1.00 87.69 118 LEU A O 1
ATOM 958 N N . ASP A 1 119 ? -7.225 2.814 22.374 1.00 84.44 119 ASP A N 1
ATOM 959 C CA . ASP A 1 119 ? -8.534 2.172 22.350 1.00 84.44 119 ASP A CA 1
ATOM 960 C C . ASP A 1 119 ? -9.499 3.060 21.554 1.00 84.44 119 ASP A C 1
ATOM 962 O O . ASP A 1 119 ? -9.811 4.194 21.944 1.00 84.44 119 ASP A O 1
ATOM 966 N N . PHE A 1 120 ? -9.960 2.550 20.414 1.00 83.75 120 PHE A N 1
ATOM 967 C CA . PHE A 1 120 ? -10.933 3.212 19.551 1.00 83.75 120 PHE A CA 1
ATOM 968 C C . PHE A 1 120 ? -12.084 2.249 19.252 1.00 83.75 120 PHE A C 1
ATOM 970 O O . PHE A 1 120 ? -11.858 1.095 18.898 1.00 83.75 120 PHE A O 1
ATOM 977 N N . ASP A 1 121 ? -13.320 2.727 19.407 1.00 81.56 121 ASP A N 1
ATOM 978 C CA . ASP A 1 121 ? -14.520 1.953 19.086 1.00 81.56 121 ASP A CA 1
ATOM 979 C C . ASP A 1 121 ? -14.910 2.178 17.621 1.00 81.56 121 ASP A C 1
ATOM 981 O O . ASP A 1 121 ? -15.484 3.206 17.256 1.00 81.56 121 ASP A O 1
ATOM 985 N N . ASP A 1 122 ? -14.594 1.201 16.777 1.00 82.50 122 ASP A N 1
ATOM 986 C CA . ASP A 1 122 ? -14.913 1.180 15.350 1.00 82.50 122 ASP A CA 1
ATOM 987 C C . ASP A 1 122 ? -16.234 0.460 15.030 1.00 82.50 122 ASP A C 1
ATOM 989 O O . ASP A 1 122 ? -16.647 0.384 13.868 1.00 82.50 122 ASP A O 1
ATOM 993 N N . SER A 1 123 ? -16.969 0.007 16.054 1.00 77.44 123 SER A N 1
ATOM 994 C CA . SER A 1 123 ? -18.183 -0.805 15.899 1.00 77.44 123 SER A CA 1
ATOM 995 C C . SER A 1 123 ? -19.330 -0.092 15.177 1.00 77.44 123 SER A C 1
ATOM 997 O O . SER A 1 123 ? -20.278 -0.736 14.710 1.00 77.44 123 SER A O 1
ATOM 999 N N . ASN A 1 124 ? -19.273 1.238 15.088 1.00 78.75 124 ASN A N 1
ATOM 1000 C CA . ASN A 1 124 ? -20.279 2.048 14.410 1.00 78.75 124 ASN A CA 1
ATOM 1001 C C . ASN A 1 124 ? -19.914 2.400 12.965 1.00 78.75 124 ASN A C 1
ATOM 1003 O O . ASN A 1 124 ? -20.833 2.686 12.202 1.00 78.75 124 ASN A O 1
ATOM 1007 N N . ILE A 1 125 ? -18.648 2.282 12.545 1.00 81.19 125 ILE A N 1
ATOM 1008 C CA . ILE A 1 125 ? -18.215 2.651 11.183 1.00 81.19 125 ILE A CA 1
ATOM 1009 C C . ILE A 1 125 ? -18.966 1.824 10.130 1.00 81.19 125 ILE A C 1
ATOM 1011 O O . ILE A 1 125 ? -19.470 2.364 9.151 1.00 81.19 125 ILE A O 1
ATOM 1015 N N . LEU A 1 126 ? -19.148 0.519 10.360 1.00 72.38 126 LEU A N 1
ATOM 1016 C CA . LEU A 1 126 ? -19.928 -0.335 9.451 1.00 72.38 126 LEU A CA 1
ATOM 1017 C C . LEU A 1 126 ? -21.439 -0.050 9.460 1.00 72.38 126 LEU A C 1
ATOM 1019 O O 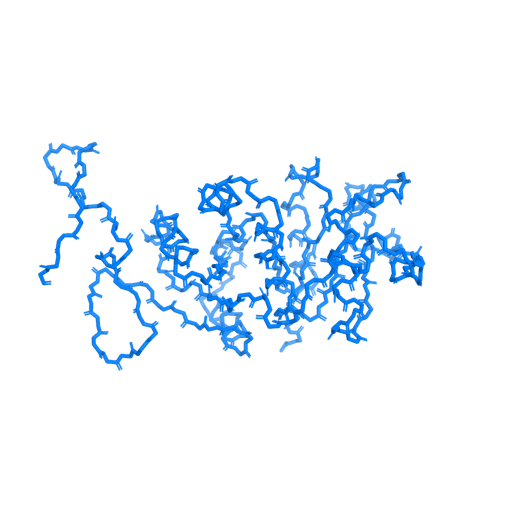. LEU A 1 126 ? -22.144 -0.477 8.546 1.00 72.38 126 LEU A O 1
ATOM 1023 N N . LYS A 1 127 ? -21.956 0.629 10.489 1.00 79.06 127 LYS A N 1
ATOM 1024 C CA . LYS A 1 127 ? -23.379 0.994 10.598 1.00 79.06 127 LYS A CA 1
ATOM 1025 C C . LYS A 1 127 ? -23.679 2.331 9.922 1.00 79.06 127 LYS A C 1
ATOM 1027 O O . LYS A 1 127 ? -24.848 2.637 9.684 1.00 79.06 127 LYS A O 1
ATOM 1032 N N . GLU A 1 128 ? -22.653 3.121 9.612 1.00 84.69 128 GLU A N 1
ATOM 1033 C CA . GLU A 1 128 ? -22.781 4.344 8.827 1.00 84.69 128 GLU A CA 1
ATOM 1034 C C . GLU A 1 128 ? -23.190 3.973 7.402 1.00 84.69 128 GLU A C 1
ATOM 1036 O O . GLU A 1 128 ? -22.385 3.483 6.609 1.00 84.69 128 GLU A O 1
ATOM 1041 N N . LYS A 1 129 ? -24.468 4.195 7.074 1.00 83.81 129 LYS A N 1
ATOM 1042 C CA . LYS A 1 129 ? -25.038 3.835 5.771 1.00 83.81 129 LYS A CA 1
ATOM 1043 C C . LYS A 1 129 ? -24.203 4.398 4.614 1.00 83.81 129 LYS A C 1
ATOM 1045 O O . LYS A 1 129 ? -23.861 3.647 3.707 1.00 83.81 129 LYS A O 1
ATOM 1050 N N . GLU A 1 130 ? -23.810 5.667 4.724 1.00 85.06 130 GLU A N 1
ATOM 1051 C CA . GLU A 1 130 ? -22.987 6.384 3.741 1.00 85.06 130 GLU A CA 1
ATOM 1052 C C . GLU A 1 130 ? -21.646 5.689 3.471 1.00 85.06 130 GLU A C 1
ATOM 1054 O O . GLU A 1 130 ? -21.264 5.539 2.318 1.00 85.06 130 GLU A O 1
ATOM 1059 N N . ILE A 1 131 ? -20.962 5.188 4.504 1.00 87.06 131 ILE A N 1
ATOM 1060 C CA . ILE A 1 131 ? -19.694 4.465 4.340 1.00 87.06 131 ILE A CA 1
ATOM 1061 C C . ILE A 1 131 ? -19.945 3.045 3.828 1.00 87.06 131 ILE A C 1
ATOM 1063 O O . ILE A 1 131 ? -19.288 2.591 2.893 1.00 87.06 131 ILE A O 1
ATOM 1067 N N . SER A 1 132 ? -20.922 2.340 4.402 1.00 84.12 132 SER A N 1
ATOM 1068 C CA . SER A 1 132 ? -21.202 0.939 4.068 1.00 84.12 132 SER A CA 1
ATOM 1069 C C . SER A 1 132 ? -21.579 0.728 2.594 1.00 84.12 132 SER A C 1
ATOM 1071 O O . SER A 1 132 ? -21.213 -0.294 2.008 1.00 84.12 132 SER A O 1
ATOM 1073 N N . GLU A 1 133 ? -22.269 1.701 1.988 1.00 88.50 133 GLU A N 1
ATOM 1074 C CA . GLU A 1 133 ? -22.670 1.689 0.577 1.00 88.50 133 GLU A CA 1
ATOM 1075 C C . GLU A 1 133 ? -21.493 1.960 -0.371 1.00 88.50 133 GLU A C 1
ATOM 1077 O O . GLU A 1 133 ? -21.524 1.515 -1.519 1.00 88.50 133 GLU A O 1
ATOM 1082 N N . LEU A 1 134 ? -20.437 2.623 0.112 1.00 90.62 134 LEU A N 1
ATOM 1083 C CA . LEU A 1 134 ? -19.221 2.915 -0.649 1.00 90.62 134 LEU A CA 1
ATOM 1084 C C . LEU A 1 134 ? -18.192 1.777 -0.604 1.00 90.62 134 LEU A C 1
ATOM 1086 O O . LEU A 1 134 ? -17.271 1.768 -1.421 1.00 90.62 134 LEU A O 1
ATOM 1090 N N . VAL A 1 135 ? -18.322 0.810 0.317 1.00 92.81 135 VAL A N 1
ATOM 1091 C CA . VAL A 1 135 ? -17.362 -0.300 0.434 1.00 92.81 135 VAL A CA 1
ATOM 1092 C C . VAL A 1 135 ? -17.442 -1.202 -0.805 1.00 92.81 135 VAL A C 1
ATOM 1094 O O . VAL A 1 135 ? -18.435 -1.933 -0.961 1.00 92.81 135 VAL A O 1
ATOM 1097 N N . PRO A 1 136 ? -16.391 -1.257 -1.647 1.00 93.69 136 PRO A N 1
ATOM 1098 C CA . PRO A 1 136 ? -16.424 -2.033 -2.879 1.00 93.69 136 PRO A CA 1
ATOM 1099 C C . PRO A 1 136 ? -16.545 -3.531 -2.589 1.00 93.69 136 PRO A C 1
ATOM 1101 O O . PRO A 1 136 ? -16.122 -4.038 -1.541 1.00 93.69 136 PRO A O 1
ATOM 1104 N N . LYS A 1 137 ? -17.111 -4.288 -3.530 1.00 94.56 137 LYS A N 1
ATOM 1105 C CA . LYS A 1 137 ? -17.026 -5.753 -3.516 1.00 94.56 137 LYS A CA 1
ATOM 1106 C C . LYS A 1 137 ? -15.579 -6.172 -3.749 1.00 94.56 137 LYS A C 1
ATOM 1108 O O . LYS A 1 137 ? -14.860 -5.551 -4.522 1.00 94.56 137 LYS A O 1
ATOM 1113 N N . LYS A 1 138 ? -15.170 -7.306 -3.174 1.00 91.94 138 LYS A N 1
ATOM 1114 C CA . LYS A 1 138 ? -13.824 -7.863 -3.403 1.00 91.94 138 LYS A CA 1
ATOM 1115 C C . LYS A 1 138 ? -13.510 -8.096 -4.891 1.00 91.94 138 LYS A C 1
ATOM 1117 O O . LYS A 1 138 ? -12.365 -7.968 -5.292 1.00 91.94 138 LYS A O 1
ATOM 1122 N N . SER A 1 139 ? -14.523 -8.394 -5.709 1.00 93.81 139 SER A N 1
ATOM 1123 C CA . SER A 1 139 ? -14.394 -8.546 -7.167 1.00 93.81 139 SER A CA 1
ATOM 1124 C C . SER A 1 139 ? -14.134 -7.239 -7.923 1.00 93.81 139 SER A C 1
ATOM 1126 O O . SER A 1 139 ? -13.806 -7.285 -9.102 1.00 93.81 139 SER A O 1
ATOM 1128 N N . GLU A 1 140 ? -14.347 -6.088 -7.285 1.00 94.62 140 GLU A N 1
ATOM 1129 C CA . GLU A 1 140 ? -14.072 -4.759 -7.849 1.00 94.62 140 GLU A CA 1
ATOM 1130 C C . GLU A 1 140 ? -12.660 -4.268 -7.501 1.00 94.62 140 GLU A C 1
ATOM 1132 O O . GLU A 1 140 ? -12.213 -3.259 -8.044 1.00 94.62 140 GLU A O 1
ATOM 1137 N N . LEU A 1 141 ? -11.960 -4.970 -6.602 1.00 96.19 141 LEU A N 1
ATOM 1138 C CA . LEU A 1 141 ? -10.565 -4.702 -6.276 1.00 96.19 141 LEU A CA 1
ATOM 1139 C C . LEU A 1 141 ? -9.648 -5.318 -7.330 1.00 96.19 141 LEU A C 1
ATOM 1141 O O . LEU A 1 141 ? -9.948 -6.355 -7.928 1.00 96.19 141 LEU A O 1
ATOM 1145 N N . ARG A 1 142 ? -8.513 -4.662 -7.554 1.00 95.31 142 ARG A N 1
ATOM 1146 C CA . ARG A 1 142 ? -7.562 -5.028 -8.599 1.00 95.31 142 ARG A CA 1
ATOM 1147 C C . ARG A 1 142 ? -6.466 -5.930 -8.032 1.00 95.31 142 ARG A C 1
ATOM 1149 O O . ARG A 1 142 ? -6.075 -5.778 -6.875 1.00 95.31 142 ARG A O 1
ATOM 1156 N N . PRO A 1 143 ? -5.938 -6.870 -8.829 1.00 95.44 143 PRO A N 1
ATOM 1157 C CA . PRO A 1 143 ? -4.792 -7.666 -8.416 1.00 95.44 143 PRO A CA 1
ATOM 1158 C C . PRO A 1 143 ? -3.572 -6.776 -8.147 1.00 95.44 143 PRO A C 1
ATOM 1160 O O . PRO A 1 143 ? -3.243 -5.890 -8.940 1.00 95.44 143 PRO A O 1
ATOM 1163 N N . VAL A 1 144 ? -2.892 -7.043 -7.032 1.00 96.75 144 VAL A N 1
ATOM 1164 C CA . VAL A 1 144 ? -1.635 -6.382 -6.670 1.00 96.75 144 VAL A CA 1
ATOM 1165 C C . VAL A 1 144 ? -0.468 -7.112 -7.332 1.00 96.75 144 VAL A C 1
ATOM 1167 O O . VAL A 1 144 ? -0.397 -8.342 -7.278 1.00 96.75 144 VAL A O 1
ATOM 1170 N N . ASN A 1 145 ? 0.457 -6.348 -7.911 1.00 94.56 145 ASN A N 1
ATOM 1171 C CA . ASN A 1 145 ? 1.696 -6.845 -8.494 1.00 94.56 145 ASN A CA 1
ATOM 1172 C C . ASN A 1 145 ? 2.906 -6.250 -7.753 1.00 94.56 145 ASN A C 1
ATOM 1174 O O . ASN A 1 145 ? 3.164 -5.049 -7.856 1.00 94.56 145 ASN A O 1
ATOM 1178 N N . CYS A 1 146 ? 3.668 -7.078 -7.035 1.00 93.81 146 CYS A N 1
ATOM 1179 C CA . CYS A 1 146 ? 4.933 -6.680 -6.417 1.00 93.81 146 CYS A CA 1
ATOM 1180 C C . CYS A 1 146 ? 6.030 -6.546 -7.468 1.00 93.81 146 CYS A C 1
ATOM 1182 O O . CYS A 1 146 ? 6.355 -7.502 -8.175 1.00 93.81 146 CYS A O 1
ATOM 1184 N N . ILE A 1 147 ? 6.597 -5.343 -7.551 1.00 92.44 147 ILE A N 1
ATOM 1185 C CA . ILE A 1 147 ? 7.649 -4.991 -8.494 1.00 92.44 147 ILE A CA 1
ATOM 1186 C C . ILE A 1 147 ? 8.999 -5.404 -7.922 1.00 92.44 147 ILE A C 1
ATOM 1188 O O . ILE A 1 147 ? 9.510 -4.784 -6.991 1.00 92.44 147 ILE A O 1
ATOM 1192 N N . ASN A 1 148 ? 9.615 -6.402 -8.546 1.00 88.38 148 ASN A N 1
ATOM 1193 C CA . ASN A 1 148 ? 11.018 -6.717 -8.347 1.00 88.38 148 ASN A CA 1
ATOM 1194 C C . ASN A 1 148 ? 11.853 -6.135 -9.481 1.00 88.38 148 ASN A C 1
ATOM 1196 O O . ASN A 1 148 ? 11.887 -6.654 -10.600 1.00 88.38 148 ASN A O 1
ATOM 1200 N N . ILE A 1 149 ? 12.541 -5.048 -9.163 1.00 86.75 149 ILE A N 1
ATOM 1201 C CA . ILE A 1 149 ? 13.477 -4.373 -10.049 1.00 86.75 149 ILE A CA 1
ATOM 1202 C C . ILE A 1 149 ? 14.819 -4.226 -9.342 1.00 86.75 149 ILE A C 1
ATOM 1204 O O . ILE A 1 149 ? 14.878 -4.024 -8.129 1.00 86.75 149 ILE A O 1
ATOM 1208 N N . LEU A 1 150 ? 15.905 -4.318 -10.106 1.00 83.00 150 LEU A N 1
ATOM 1209 C CA . LEU A 1 150 ? 17.236 -4.053 -9.576 1.00 83.00 150 LEU A CA 1
ATOM 1210 C C . LEU A 1 150 ? 17.352 -2.582 -9.123 1.00 83.00 150 LEU A C 1
ATOM 1212 O O . LEU A 1 150 ? 16.855 -1.696 -9.827 1.00 83.00 150 LEU A O 1
ATOM 1216 N N . PRO A 1 151 ? 18.009 -2.288 -7.987 1.00 83.44 151 PRO A N 1
ATOM 1217 C CA . PRO A 1 151 ? 18.101 -0.928 -7.450 1.00 83.44 151 PRO A CA 1
ATOM 1218 C C . PRO A 1 151 ? 18.649 0.105 -8.443 1.00 83.44 151 PRO A C 1
ATOM 1220 O O . PRO A 1 151 ? 18.128 1.215 -8.530 1.00 83.44 151 PRO A O 1
ATOM 1223 N N . GLU A 1 152 ? 19.642 -0.251 -9.257 1.00 82.94 152 GLU A N 1
ATOM 1224 C CA . GLU A 1 152 ? 20.211 0.613 -10.303 1.00 82.94 152 GLU A CA 1
ATOM 1225 C C . GLU A 1 152 ? 19.209 1.007 -11.404 1.00 82.94 152 GLU A C 1
ATOM 1227 O O . GLU A 1 152 ? 19.439 1.943 -12.182 1.00 82.94 152 GLU A O 1
ATOM 1232 N N . HIS A 1 153 ? 18.093 0.290 -11.492 1.00 87.00 153 HIS A N 1
ATOM 1233 C CA . HIS A 1 153 ? 17.014 0.507 -12.446 1.00 87.00 153 HIS A CA 1
ATOM 1234 C C . HIS A 1 153 ? 15.759 1.100 -11.798 1.00 87.00 153 HIS A C 1
ATOM 1236 O O . HIS A 1 153 ? 14.836 1.476 -12.517 1.00 87.00 153 HIS A O 1
ATOM 1242 N N . HIS A 1 154 ? 15.736 1.271 -10.472 1.00 88.94 154 HIS A N 1
ATOM 1243 C CA . HIS A 1 154 ? 14.588 1.826 -9.744 1.00 88.94 154 HIS A CA 1
ATOM 1244 C C . HIS A 1 154 ? 14.224 3.251 -10.185 1.00 88.94 154 HIS A C 1
ATOM 1246 O O . HIS A 1 154 ? 13.063 3.632 -10.147 1.00 88.94 154 HIS A O 1
ATOM 1252 N N . LYS A 1 155 ? 15.162 4.002 -10.772 1.00 88.50 155 LYS A N 1
ATOM 1253 C CA . LYS A 1 155 ? 14.877 5.286 -11.444 1.00 88.50 155 LYS A CA 1
ATOM 1254 C C . LYS A 1 155 ? 13.799 5.218 -12.541 1.00 88.50 155 LYS A C 1
ATOM 1256 O O . LYS A 1 155 ? 13.305 6.259 -12.953 1.00 88.50 155 LYS A O 1
ATOM 1261 N N . TYR A 1 156 ? 13.468 4.025 -13.042 1.00 90.62 156 TYR A N 1
ATOM 1262 C CA . TYR A 1 156 ? 12.429 3.806 -14.050 1.00 90.62 156 TYR A CA 1
ATOM 1263 C C . TYR A 1 156 ? 11.076 3.366 -13.471 1.00 90.62 156 TYR A C 1
ATOM 1265 O O . TYR A 1 156 ? 10.168 3.007 -14.223 1.00 90.62 156 TYR A O 1
ATOM 1273 N N . ILE A 1 157 ? 10.930 3.369 -12.147 1.00 92.69 157 ILE A N 1
ATOM 1274 C CA . ILE A 1 157 ? 9.779 2.789 -11.457 1.00 92.69 157 ILE A CA 1
ATOM 1275 C C . ILE A 1 157 ? 8.438 3.402 -11.866 1.00 92.69 157 ILE A C 1
ATOM 1277 O O . ILE A 1 157 ? 7.449 2.683 -11.982 1.00 92.69 157 ILE A O 1
ATOM 1281 N N . ASP A 1 158 ? 8.406 4.694 -12.176 1.00 93.88 158 ASP A N 1
ATOM 1282 C CA . ASP A 1 158 ? 7.164 5.385 -12.517 1.00 93.88 158 ASP A CA 1
ATOM 1283 C C . ASP A 1 158 ? 6.582 4.924 -13.861 1.00 93.88 158 ASP A C 1
ATOM 1285 O O . ASP A 1 158 ? 5.370 4.756 -13.983 1.00 93.88 158 ASP A O 1
ATOM 1289 N N . TRP A 1 159 ? 7.428 4.602 -14.847 1.00 93.00 159 TRP A N 1
ATOM 1290 C CA . TRP A 1 159 ? 6.983 3.994 -16.111 1.00 93.00 159 TRP A CA 1
ATOM 1291 C C . TRP A 1 159 ? 6.387 2.602 -15.893 1.00 93.00 159 TRP A C 1
ATOM 1293 O O . TRP A 1 159 ? 5.401 2.232 -16.531 1.00 93.00 159 TRP A O 1
ATOM 1303 N N . ILE A 1 160 ? 6.960 1.839 -14.963 1.00 93.81 160 ILE A N 1
ATOM 1304 C CA . ILE A 1 160 ? 6.488 0.497 -14.612 1.00 93.81 160 ILE A CA 1
ATOM 1305 C C . ILE A 1 160 ? 5.141 0.591 -13.891 1.00 93.81 160 ILE A C 1
ATOM 1307 O O . ILE A 1 160 ? 4.192 -0.091 -14.275 1.00 93.81 160 ILE A O 1
ATOM 1311 N N . LYS A 1 161 ? 5.020 1.480 -12.897 1.00 95.06 161 LYS A N 1
ATOM 1312 C CA . LYS A 1 161 ? 3.755 1.766 -12.202 1.00 95.06 161 LYS A CA 1
ATOM 1313 C C . LYS A 1 161 ? 2.676 2.207 -13.185 1.00 95.06 161 LYS A C 1
ATOM 1315 O O . LYS A 1 161 ? 1.573 1.666 -13.155 1.00 95.06 161 LYS A O 1
ATOM 1320 N N . TYR A 1 162 ? 3.011 3.123 -14.095 1.00 94.50 162 TYR A N 1
ATOM 1321 C CA . TYR A 1 162 ? 2.096 3.587 -15.136 1.00 94.50 162 TYR A CA 1
ATOM 1322 C C . TYR A 1 162 ? 1.586 2.424 -15.993 1.00 94.50 162 TYR A C 1
ATOM 1324 O O . TYR A 1 162 ? 0.380 2.271 -16.183 1.00 94.50 162 TYR A O 1
ATOM 1332 N N . HIS A 1 163 ? 2.495 1.570 -16.473 1.00 93.94 163 HIS A N 1
ATOM 1333 C CA . HIS A 1 163 ? 2.135 0.388 -17.253 1.00 93.94 163 HIS A CA 1
ATOM 1334 C C . HIS A 1 163 ? 1.179 -0.534 -16.480 1.00 93.94 163 HIS A C 1
ATOM 1336 O O . HIS A 1 163 ? 0.195 -1.012 -17.045 1.00 93.94 163 HIS A O 1
ATOM 1342 N N . LEU A 1 164 ? 1.431 -0.773 -15.194 1.00 95.06 164 LEU A N 1
ATOM 1343 C CA . LEU A 1 164 ? 0.603 -1.656 -14.369 1.00 95.06 164 LEU A CA 1
ATOM 1344 C C . LEU A 1 164 ? -0.805 -1.106 -14.158 1.00 95.06 164 LEU A C 1
ATOM 1346 O O . LEU A 1 164 ? -1.773 -1.804 -14.459 1.00 95.06 164 LEU A O 1
ATOM 1350 N N . PHE A 1 165 ? -0.925 0.150 -13.736 1.00 95.00 165 PHE A N 1
ATOM 1351 C CA . PHE A 1 165 ? -2.223 0.801 -13.559 1.00 95.00 165 PHE A CA 1
ATOM 1352 C C . PHE A 1 165 ? -3.032 0.835 -14.860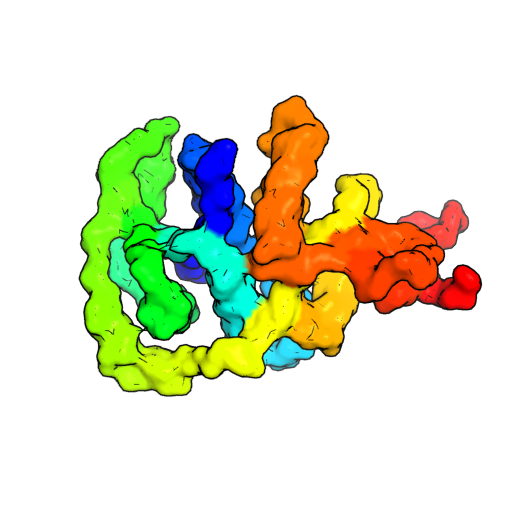 1.00 95.00 165 PHE A C 1
ATOM 1354 O O . PHE A 1 165 ? -4.226 0.524 -14.852 1.00 95.00 165 PHE A O 1
ATOM 1361 N N . TYR A 1 166 ? -2.383 1.144 -15.990 1.00 93.00 166 TYR A N 1
ATOM 1362 C CA . TYR A 1 166 ? -3.020 1.130 -17.310 1.00 93.00 166 TYR A CA 1
ATOM 1363 C C . TYR A 1 166 ? -3.617 -0.248 -17.639 1.00 93.00 166 TYR A C 1
ATOM 1365 O O . TYR A 1 166 ? -4.722 -0.342 -18.170 1.00 93.00 166 TYR A O 1
ATOM 1373 N N . ASN A 1 167 ? -2.927 -1.320 -17.245 1.00 93.31 167 ASN A N 1
ATOM 1374 C CA . ASN A 1 167 ? -3.379 -2.704 -17.393 1.00 93.31 167 ASN A CA 1
ATOM 1375 C C . ASN A 1 167 ? -4.231 -3.209 -16.210 1.00 93.31 167 ASN A C 1
ATOM 1377 O O . ASN A 1 167 ? -4.424 -4.413 -16.066 1.00 93.31 167 ASN A O 1
ATOM 1381 N N . LYS A 1 168 ? -4.775 -2.305 -15.381 1.00 93.69 168 LYS A N 1
ATOM 1382 C CA . LYS A 1 168 ? -5.658 -2.611 -14.238 1.00 93.69 168 LYS A CA 1
ATOM 1383 C C . LYS A 1 168 ? -5.010 -3.474 -13.144 1.00 93.69 168 LYS A C 1
ATOM 1385 O O . LYS A 1 168 ? -5.715 -4.168 -12.415 1.00 93.69 168 LYS A O 1
ATOM 1390 N N . PHE A 1 169 ? -3.693 -3.373 -12.985 1.00 95.06 169 PHE A N 1
ATOM 1391 C CA . PHE A 1 169 ? -2.945 -3.913 -11.849 1.00 95.06 169 PHE A CA 1
ATOM 1392 C C . PHE A 1 169 ? -2.566 -2.805 -10.871 1.00 95.06 169 PHE A C 1
ATOM 1394 O O . PHE A 1 169 ? -2.302 -1.672 -11.271 1.00 95.06 169 PHE A O 1
ATOM 1401 N N . VAL A 1 170 ? -2.484 -3.151 -9.589 1.00 96.31 170 VAL A N 1
ATOM 1402 C CA . VAL A 1 170 ? -2.028 -2.238 -8.536 1.00 96.31 170 VAL A CA 1
ATOM 1403 C C . VAL A 1 170 ? -0.549 -2.499 -8.266 1.00 96.31 170 VAL A C 1
ATOM 1405 O O . VAL A 1 170 ? -0.200 -3.610 -7.864 1.00 96.31 170 VAL A O 1
ATOM 1408 N N . PRO A 1 171 ? 0.346 -1.527 -8.495 1.00 95.88 171 PRO A N 1
ATOM 1409 C CA . PRO A 1 171 ? 1.762 -1.715 -8.245 1.00 95.88 171 PRO A CA 1
ATOM 1410 C C . PRO A 1 171 ? 2.060 -1.726 -6.744 1.00 95.88 171 PRO A C 1
ATOM 1412 O O . PRO A 1 171 ? 1.625 -0.847 -6.001 1.00 95.88 171 PRO A O 1
ATOM 1415 N N . LEU A 1 172 ? 2.874 -2.688 -6.320 1.00 95.69 172 LEU A N 1
ATOM 1416 C CA . LEU A 1 172 ? 3.553 -2.675 -5.032 1.00 95.69 172 LEU A CA 1
ATOM 1417 C C . LEU A 1 172 ? 5.051 -2.457 -5.256 1.00 95.69 172 LEU A C 1
ATOM 1419 O O . LEU A 1 172 ? 5.792 -3.383 -5.586 1.00 95.69 172 LEU A O 1
ATOM 1423 N N . ASP A 1 173 ? 5.487 -1.215 -5.078 1.00 94.25 173 ASP A N 1
ATOM 1424 C CA . ASP A 1 173 ? 6.892 -0.815 -5.155 1.00 94.25 173 ASP A CA 1
ATOM 1425 C C . ASP A 1 173 ? 7.516 -0.814 -3.762 1.00 94.25 173 ASP A C 1
ATOM 1427 O O . ASP A 1 173 ? 7.506 0.186 -3.040 1.00 94.25 173 ASP A O 1
ATOM 1431 N N . TYR A 1 174 ? 8.054 -1.971 -3.383 1.00 90.62 174 TYR A N 1
ATOM 1432 C CA . TYR A 1 174 ? 8.594 -2.162 -2.045 1.00 90.62 174 TYR A CA 1
ATOM 1433 C C . TYR A 1 174 ? 9.848 -1.319 -1.778 1.00 90.62 174 TYR A C 1
ATOM 1435 O O . TYR A 1 174 ? 10.037 -0.831 -0.665 1.00 90.62 174 TYR A O 1
ATOM 1443 N N . LEU A 1 175 ? 10.663 -1.067 -2.807 1.00 89.75 175 LEU A N 1
ATOM 1444 C CA . LEU A 1 175 ? 11.894 -0.283 -2.683 1.00 89.75 175 LEU A CA 1
ATOM 1445 C C . LEU A 1 175 ? 11.638 1.195 -2.378 1.00 89.75 175 LEU A C 1
ATOM 1447 O O . LEU A 1 175 ? 12.448 1.809 -1.684 1.00 89.75 175 LEU A O 1
ATOM 1451 N N . SER A 1 176 ? 10.513 1.760 -2.829 1.00 91.06 176 SER A N 1
ATOM 1452 C CA . SER A 1 176 ? 10.112 3.109 -2.404 1.00 91.06 176 SER A CA 1
ATOM 1453 C C . SER A 1 176 ? 9.676 3.162 -0.945 1.00 91.06 176 SER A C 1
ATOM 1455 O O . SER A 1 176 ? 9.888 4.177 -0.285 1.00 91.06 176 SER A O 1
ATOM 1457 N N . ILE A 1 177 ? 9.075 2.092 -0.418 1.00 91.00 177 ILE A N 1
ATOM 1458 C CA . ILE A 1 177 ? 8.636 2.034 0.983 1.00 91.00 177 ILE A CA 1
ATOM 1459 C C . ILE A 1 177 ? 9.844 1.838 1.899 1.00 91.00 177 ILE A C 1
ATOM 1461 O O . ILE A 1 177 ? 10.055 2.615 2.830 1.00 91.00 177 ILE A O 1
ATOM 1465 N N . LYS A 1 178 ? 10.649 0.815 1.609 1.00 88.94 178 LYS A N 1
ATOM 1466 C CA . LYS A 1 178 ? 11.828 0.427 2.376 1.00 88.94 178 LYS A CA 1
ATOM 1467 C C . LYS A 1 178 ? 13.023 0.319 1.419 1.00 88.94 178 LYS A C 1
ATOM 1469 O O . LYS A 1 178 ? 13.234 -0.730 0.812 1.00 88.94 178 LYS A O 1
ATOM 1474 N N . PRO A 1 179 ? 13.810 1.398 1.265 1.00 81.62 179 PRO A N 1
ATOM 1475 C CA . PRO A 1 179 ? 15.007 1.383 0.429 1.00 81.62 179 PRO A CA 1
ATOM 1476 C C . PRO A 1 179 ? 16.055 0.370 0.906 1.00 81.62 179 PRO A C 1
ATOM 1478 O O . PRO A 1 179 ? 16.102 0.018 2.086 1.00 81.62 179 PRO A O 1
ATOM 1481 N N . TYR A 1 180 ? 16.972 -0.025 0.015 1.00 75.69 180 TYR A N 1
ATOM 1482 C CA . TYR A 1 180 ? 18.019 -1.020 0.306 1.00 75.69 180 TYR A CA 1
ATOM 1483 C C . TYR A 1 180 ? 18.872 -0.728 1.554 1.00 75.69 180 TYR A C 1
ATOM 1485 O O . TYR A 1 180 ? 19.392 -1.656 2.164 1.00 75.69 180 TYR A O 1
ATOM 1493 N N . ILE A 1 181 ? 18.991 0.539 1.964 1.00 73.19 181 ILE A N 1
ATOM 1494 C CA . ILE A 1 181 ? 19.740 0.943 3.164 1.00 73.19 181 ILE A CA 1
ATOM 1495 C C . ILE A 1 181 ? 19.182 0.343 4.466 1.00 73.19 181 ILE A C 1
ATOM 1497 O O . ILE A 1 181 ? 19.905 0.244 5.450 1.00 73.19 181 ILE A O 1
ATOM 1501 N N . TYR A 1 182 ? 17.917 -0.082 4.474 1.00 72.44 182 TYR A N 1
ATOM 1502 C CA . TYR A 1 182 ? 17.276 -0.725 5.624 1.00 72.44 182 TYR A CA 1
ATOM 1503 C C . TYR A 1 182 ? 17.536 -2.234 5.709 1.00 72.44 182 TYR A C 1
ATOM 1505 O O . TYR A 1 182 ? 16.970 -2.904 6.575 1.00 72.44 182 TYR A O 1
ATOM 1513 N N . PHE A 1 183 ? 18.344 -2.788 4.805 1.00 72.81 183 PHE A N 1
ATOM 1514 C CA . PHE A 1 183 ? 18.655 -4.209 4.775 1.00 72.81 183 PHE A CA 1
ATOM 1515 C C . PHE A 1 183 ? 20.119 -4.429 5.122 1.00 72.81 183 PHE A C 1
ATOM 1517 O O . PHE A 1 183 ? 21.013 -4.104 4.346 1.00 72.81 183 PHE A O 1
ATOM 1524 N N . ASP A 1 184 ? 20.345 -5.060 6.274 1.00 70.19 184 ASP A N 1
ATOM 1525 C CA . ASP A 1 184 ? 21.686 -5.433 6.734 1.00 70.19 184 ASP A CA 1
ATOM 1526 C C . ASP A 1 184 ? 22.380 -6.404 5.761 1.00 70.19 184 ASP A C 1
ATOM 1528 O O . ASP A 1 184 ? 23.607 -6.470 5.699 1.00 70.19 184 ASP A O 1
ATOM 1532 N N . ASN A 1 185 ? 21.596 -7.176 4.994 1.00 75.94 185 ASN A N 1
ATOM 1533 C CA . ASN A 1 185 ? 22.076 -8.020 3.904 1.00 75.94 185 ASN A CA 1
ATOM 1534 C C . ASN A 1 185 ? 20.979 -8.321 2.859 1.00 75.94 185 ASN A C 1
ATOM 1536 O O . ASN A 1 185 ? 19.782 -8.139 3.091 1.00 75.94 185 ASN A O 1
ATOM 1540 N N . ILE A 1 186 ? 21.409 -8.845 1.706 1.00 74.81 186 ILE A N 1
ATOM 1541 C CA . ILE A 1 186 ? 20.539 -9.220 0.578 1.00 74.81 186 ILE A CA 1
ATOM 1542 C C . ILE A 1 186 ? 19.540 -10.341 0.924 1.00 74.81 186 ILE A C 1
ATOM 1544 O O . ILE A 1 186 ? 18.468 -10.412 0.329 1.00 74.81 186 ILE A O 1
ATOM 1548 N N . GLU A 1 187 ? 19.860 -11.214 1.882 1.00 79.69 187 GLU A N 1
ATOM 1549 C CA . GLU A 1 187 ? 19.000 -12.341 2.263 1.00 79.69 187 GLU A CA 1
ATOM 1550 C C . GLU A 1 187 ? 17.770 -11.876 3.048 1.00 79.69 187 GLU A C 1
ATOM 1552 O O . GLU A 1 187 ? 16.671 -12.384 2.828 1.00 79.69 187 GLU A O 1
ATOM 1557 N N . HIS A 1 188 ? 17.909 -10.846 3.887 1.00 80.19 188 HIS A N 1
ATOM 1558 C CA . HIS A 1 188 ? 16.773 -10.223 4.560 1.00 80.19 188 HIS A CA 1
ATOM 1559 C C . HIS A 1 188 ? 15.805 -9.613 3.535 1.00 80.19 188 HIS A C 1
ATOM 1561 O O . HIS A 1 188 ? 14.605 -9.882 3.591 1.00 80.19 188 HIS A O 1
ATOM 1567 N N . TYR A 1 189 ? 16.329 -8.897 2.535 1.00 81.12 189 TYR A N 1
ATOM 1568 C CA . TYR A 1 189 ? 15.525 -8.365 1.431 1.00 81.12 189 TYR A CA 1
ATOM 1569 C C . TYR A 1 189 ? 14.774 -9.468 0.675 1.00 81.12 189 TYR A C 1
ATOM 1571 O O . TYR A 1 189 ? 13.559 -9.385 0.498 1.00 81.12 189 TYR A O 1
ATOM 1579 N N . LYS A 1 190 ? 15.466 -10.550 0.298 1.00 79.88 190 LYS A N 1
ATOM 1580 C CA . LYS A 1 190 ? 14.840 -11.705 -0.365 1.00 79.88 190 LYS A CA 1
ATOM 1581 C C . LYS A 1 190 ? 13.757 -12.360 0.489 1.00 79.88 190 LYS A C 1
ATOM 1583 O O . LYS A 1 190 ? 12.745 -12.785 -0.058 1.00 79.88 190 LYS A O 1
ATOM 1588 N N . SER A 1 191 ? 13.949 -12.446 1.806 1.00 84.06 191 SER A N 1
ATOM 1589 C CA . SER A 1 191 ? 12.957 -13.044 2.705 1.00 84.06 191 SER A CA 1
ATOM 1590 C C . SER A 1 191 ? 11.659 -12.232 2.768 1.00 84.06 191 SER A C 1
ATOM 1592 O O . SER A 1 191 ? 10.575 -12.810 2.725 1.00 84.06 191 SER A O 1
ATOM 1594 N N . GLU A 1 192 ? 11.752 -10.899 2.795 1.00 86.75 192 GLU A N 1
ATOM 1595 C CA . GLU A 1 192 ? 10.579 -10.020 2.771 1.00 86.75 192 GLU A CA 1
ATOM 1596 C C . GLU A 1 192 ? 9.905 -10.020 1.393 1.00 86.75 192 GLU A C 1
ATOM 1598 O O . GLU A 1 192 ? 8.681 -10.082 1.320 1.00 86.75 192 GLU A O 1
ATOM 1603 N N . LEU A 1 193 ? 10.673 -10.063 0.297 1.00 82.94 193 LEU A N 1
ATOM 1604 C CA . LEU A 1 193 ? 10.102 -10.272 -1.039 1.00 82.94 193 LEU A CA 1
ATOM 1605 C C . LEU A 1 193 ? 9.384 -11.622 -1.156 1.00 82.94 193 LEU A C 1
ATOM 1607 O O . LEU A 1 193 ? 8.306 -11.691 -1.734 1.00 82.94 193 LEU A O 1
ATOM 1611 N N . SER A 1 194 ? 9.940 -12.694 -0.588 1.00 83.75 194 SER A N 1
ATOM 1612 C CA . SER A 1 194 ? 9.292 -14.011 -0.597 1.00 83.75 194 SER A CA 1
ATOM 1613 C C . SER A 1 194 ? 7.932 -13.976 0.097 1.00 83.75 194 SER A C 1
ATOM 1615 O O . SER A 1 194 ? 6.984 -14.567 -0.409 1.00 83.75 194 SER A O 1
ATOM 1617 N N . LEU A 1 195 ? 7.815 -13.255 1.216 1.00 87.50 195 LEU A N 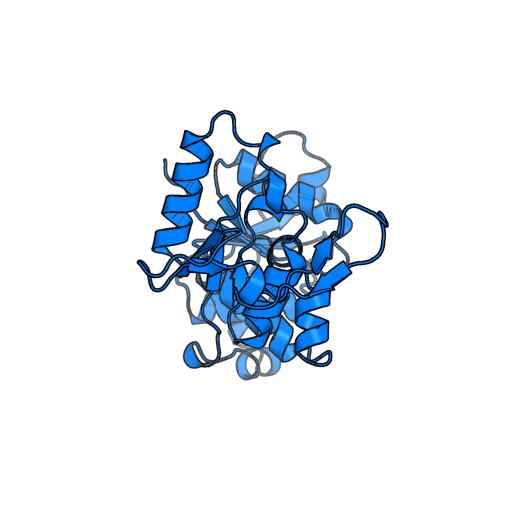1
ATOM 1618 C CA . LEU A 1 195 ? 6.533 -13.043 1.890 1.00 87.50 195 LEU A CA 1
ATOM 1619 C C . LEU A 1 195 ? 5.534 -12.304 0.988 1.00 87.50 195 LEU A C 1
ATOM 1621 O O . LEU A 1 195 ? 4.368 -12.686 0.913 1.00 87.50 195 LEU A O 1
ATOM 1625 N N . LEU A 1 196 ? 5.980 -11.260 0.282 1.00 89.00 196 LEU A N 1
ATOM 1626 C CA . LEU A 1 196 ? 5.131 -10.539 -0.670 1.00 89.00 196 LEU A CA 1
ATOM 1627 C C . LEU A 1 196 ? 4.655 -11.454 -1.807 1.00 89.00 196 LEU A C 1
ATOM 1629 O O . LEU A 1 196 ? 3.487 -11.390 -2.191 1.00 89.00 196 LEU A O 1
ATOM 1633 N N . ASN A 1 197 ? 5.505 -12.366 -2.279 1.00 82.19 197 ASN A N 1
ATOM 1634 C CA . ASN A 1 197 ? 5.183 -13.316 -3.352 1.00 82.19 197 ASN A CA 1
ATOM 1635 C C . ASN A 1 197 ? 4.094 -14.319 -2.968 1.00 82.19 197 ASN A C 1
ATOM 1637 O O . ASN A 1 197 ? 3.396 -14.831 -3.838 1.00 82.19 197 ASN A O 1
ATOM 1641 N N . GLU A 1 198 ? 3.921 -14.597 -1.676 1.00 87.06 198 GLU A N 1
ATOM 1642 C CA . GLU A 1 198 ? 2.823 -15.430 -1.177 1.00 87.06 198 GLU A CA 1
ATOM 1643 C C . GLU A 1 198 ? 1.478 -14.687 -1.143 1.00 87.06 198 GLU A C 1
ATOM 1645 O O . GLU A 1 198 ? 0.430 -15.303 -0.933 1.00 87.06 198 GLU A O 1
ATOM 1650 N N . ARG A 1 199 ? 1.489 -13.357 -1.287 1.00 88.69 199 ARG A N 1
ATOM 1651 C CA . ARG A 1 199 ? 0.331 -12.480 -1.047 1.00 88.69 199 ARG A CA 1
ATOM 1652 C C . ARG A 1 199 ? -0.143 -11.735 -2.288 1.00 88.69 199 ARG A C 1
ATOM 1654 O O . ARG A 1 199 ? -1.304 -11.335 -2.346 1.00 88.69 199 ARG A O 1
ATOM 1661 N N . CYS A 1 200 ? 0.726 -11.547 -3.270 1.00 90.62 200 CYS A N 1
ATOM 1662 C CA . CYS A 1 200 ? 0.428 -10.820 -4.495 1.00 90.62 200 CYS A CA 1
ATOM 1663 C C . CYS A 1 200 ? 1.168 -11.434 -5.688 1.00 90.62 200 CYS A C 1
ATOM 1665 O O . CYS A 1 200 ? 2.035 -12.292 -5.523 1.00 90.62 200 CYS A O 1
ATOM 1667 N N . ASN A 1 201 ? 0.822 -11.009 -6.903 1.00 89.75 201 ASN A N 1
ATOM 1668 C CA . ASN A 1 201 ? 1.547 -11.474 -8.078 1.00 89.75 201 ASN A CA 1
ATOM 1669 C C . ASN A 1 201 ? 2.949 -10.876 -8.055 1.00 89.75 201 ASN A C 1
ATOM 1671 O O . ASN A 1 201 ? 3.113 -9.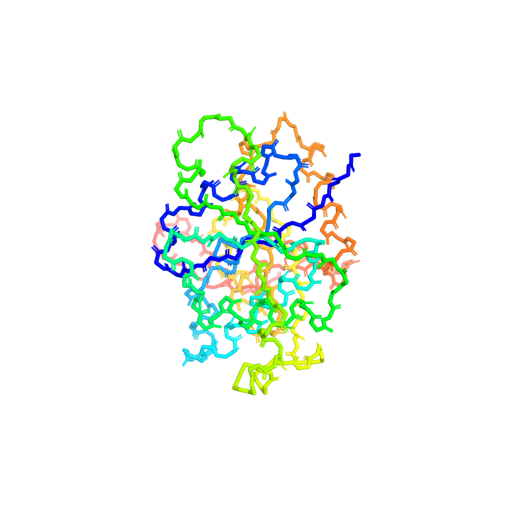667 -7.905 1.00 89.75 201 ASN A O 1
ATOM 1675 N N . TYR A 1 202 ? 3.965 -11.699 -8.252 1.00 86.88 202 TYR A N 1
ATOM 1676 C CA . TYR A 1 202 ? 5.321 -11.197 -8.385 1.00 86.88 202 TYR A CA 1
ATOM 1677 C C . TYR A 1 202 ? 5.626 -10.879 -9.838 1.00 86.88 202 TYR A C 1
ATOM 1679 O O . TYR A 1 202 ? 5.337 -11.696 -10.709 1.00 86.88 202 TYR A O 1
ATOM 1687 N N . ILE A 1 203 ? 6.236 -9.727 -10.103 1.00 89.12 203 ILE A N 1
ATOM 1688 C CA . ILE A 1 203 ? 6.718 -9.372 -11.436 1.00 89.12 203 ILE A CA 1
ATOM 1689 C C . ILE A 1 203 ? 8.194 -8.999 -11.377 1.00 89.12 203 ILE A C 1
ATOM 1691 O O . ILE A 1 203 ? 8.617 -8.166 -10.576 1.00 89.12 203 ILE A O 1
ATOM 1695 N N . SER A 1 204 ? 8.994 -9.614 -12.242 1.00 87.31 204 SER A N 1
ATOM 1696 C CA . SER A 1 204 ? 10.399 -9.237 -12.400 1.00 87.31 204 SER A CA 1
ATOM 1697 C C . SER A 1 204 ? 10.548 -8.302 -13.590 1.00 87.31 204 SER A C 1
ATOM 1699 O O . SER A 1 204 ? 10.100 -8.620 -14.691 1.00 87.31 204 SER A O 1
ATOM 1701 N N . VAL A 1 205 ? 11.170 -7.142 -13.378 1.00 86.31 205 VAL A N 1
ATOM 1702 C CA . VAL A 1 205 ? 11.363 -6.146 -14.437 1.00 86.31 205 VAL A CA 1
ATOM 1703 C C . VAL A 1 205 ? 12.798 -6.170 -14.931 1.00 86.31 205 VAL A C 1
ATOM 1705 O O . VAL A 1 205 ? 13.728 -5.908 -14.166 1.00 86.31 205 VAL A O 1
ATOM 1708 N N . MET A 1 206 ? 12.972 -6.464 -16.217 1.00 82.56 206 MET A N 1
ATOM 1709 C CA . MET A 1 206 ? 14.277 -6.662 -16.842 1.00 82.56 206 MET A CA 1
ATOM 1710 C C . MET A 1 206 ? 14.505 -5.689 -18.009 1.00 82.56 206 MET A C 1
ATOM 1712 O O . MET A 1 206 ? 13.552 -5.282 -18.676 1.00 82.56 206 MET A O 1
ATOM 1716 N N . PRO A 1 207 ? 15.766 -5.338 -18.324 1.00 78.38 207 PRO A N 1
ATOM 1717 C CA . PRO A 1 207 ? 16.073 -4.473 -19.467 1.00 78.38 207 PRO A CA 1
ATOM 1718 C C . PRO A 1 207 ? 15.777 -5.120 -20.826 1.00 78.38 207 PRO A C 1
ATOM 1720 O O . PRO A 1 207 ? 15.744 -4.440 -21.844 1.00 78.38 207 PRO A O 1
ATOM 1723 N N . TYR A 1 208 ? 15.614 -6.440 -20.860 1.00 75.00 208 TYR A N 1
ATOM 1724 C CA . TYR A 1 208 ? 15.419 -7.234 -22.067 1.00 75.00 208 TYR A CA 1
ATOM 1725 C C . TYR A 1 208 ? 14.241 -8.190 -21.887 1.00 75.00 208 TYR A C 1
ATOM 1727 O O . TYR A 1 208 ? 13.887 -8.562 -20.768 1.00 75.00 208 TYR A O 1
ATOM 1735 N N . TYR A 1 209 ? 13.625 -8.578 -23.003 1.00 65.25 209 TYR A N 1
ATOM 1736 C CA . TYR A 1 209 ? 12.539 -9.550 -23.006 1.00 65.25 209 TYR A CA 1
ATOM 1737 C C . TYR A 1 209 ? 13.063 -10.951 -22.670 1.00 65.25 209 TYR A C 1
ATOM 1739 O O . TYR A 1 209 ? 14.075 -11.390 -23.218 1.00 65.25 209 TYR A O 1
ATOM 1747 N N . VAL A 1 210 ? 12.363 -11.660 -21.783 1.00 60.94 210 VAL A N 1
ATOM 1748 C CA . VAL A 1 210 ? 12.678 -13.042 -21.400 1.00 60.94 210 VAL A CA 1
ATOM 1749 C C . VAL A 1 210 ? 11.416 -13.874 -21.572 1.00 60.94 210 VAL A C 1
ATOM 1751 O O . VAL A 1 210 ? 10.472 -13.739 -20.798 1.00 60.94 210 VAL A O 1
ATOM 1754 N N . SER A 1 211 ? 11.405 -14.744 -22.582 1.00 54.31 211 SER A N 1
ATOM 1755 C CA . SER A 1 211 ? 10.230 -15.525 -22.993 1.00 54.31 211 SER A CA 1
ATOM 1756 C C . SER A 1 211 ? 9.851 -16.666 -22.043 1.00 54.31 211 SER A C 1
ATOM 1758 O O . SER A 1 211 ? 8.835 -17.317 -22.257 1.00 54.31 211 SER A O 1
ATOM 1760 N N . GLU A 1 212 ? 10.673 -16.964 -21.034 1.00 51.59 212 GLU A N 1
ATOM 1761 C CA . GLU A 1 212 ? 10.569 -18.218 -20.278 1.00 51.59 212 GLU A CA 1
ATOM 1762 C C . GLU A 1 212 ? 9.644 -18.163 -19.052 1.00 51.59 212 GLU A C 1
ATOM 1764 O O . GLU A 1 212 ? 9.411 -19.202 -18.450 1.00 51.59 212 GLU A O 1
ATOM 1769 N N . ASN A 1 213 ? 9.051 -17.012 -18.699 1.00 50.22 213 ASN A N 1
ATOM 1770 C CA . ASN A 1 213 ? 8.062 -16.929 -17.613 1.00 50.22 213 ASN A CA 1
ATOM 1771 C C . ASN A 1 213 ? 6.999 -15.846 -17.863 1.00 50.22 213 ASN A C 1
ATOM 1773 O O . ASN A 1 213 ? 7.329 -14.710 -18.190 1.00 50.22 213 ASN A O 1
ATOM 1777 N N . ASN A 1 214 ? 5.726 -16.171 -17.600 1.00 49.91 214 ASN A N 1
ATOM 1778 C CA . ASN A 1 214 ? 4.557 -15.281 -17.757 1.00 49.91 214 ASN A CA 1
ATOM 1779 C C . ASN A 1 214 ? 4.535 -14.049 -16.819 1.00 49.91 214 ASN A C 1
ATOM 1781 O O . ASN A 1 214 ? 3.577 -13.283 -16.841 1.00 49.91 214 ASN A O 1
ATOM 1785 N N . PHE A 1 215 ? 5.561 -13.863 -15.985 1.00 64.00 215 PHE A N 1
ATOM 1786 C CA . PHE A 1 215 ? 5.624 -12.849 -14.924 1.00 64.00 215 PHE A CA 1
ATOM 1787 C C . PHE A 1 215 ? 6.863 -11.943 -15.039 1.00 64.00 215 PHE A C 1
ATOM 1789 O O . PHE A 1 215 ? 7.377 -11.428 -14.044 1.00 64.00 215 PHE A O 1
ATOM 1796 N N . ASN A 1 216 ? 7.358 -11.751 -16.262 1.00 79.00 216 ASN A N 1
ATOM 1797 C CA . ASN A 1 216 ? 8.440 -10.819 -16.558 1.00 79.00 216 ASN A CA 1
ATOM 1798 C C . ASN A 1 216 ? 7.899 -9.625 -17.351 1.00 79.00 216 ASN A C 1
ATOM 1800 O O . ASN A 1 216 ? 7.132 -9.812 -18.291 1.00 79.00 216 ASN A O 1
ATOM 1804 N N . LEU A 1 217 ? 8.327 -8.415 -16.991 1.00 85.00 217 LEU A N 1
ATOM 1805 C CA . LEU A 1 217 ? 8.108 -7.205 -17.784 1.00 85.00 217 LEU A CA 1
ATOM 1806 C C . LEU A 1 217 ? 9.447 -6.705 -18.312 1.00 85.00 217 LEU A C 1
ATOM 1808 O O . LEU A 1 217 ? 10.409 -6.553 -17.558 1.00 85.00 217 LEU A O 1
ATOM 1812 N N . SER A 1 218 ? 9.513 -6.418 -19.603 1.00 86.56 218 SER A N 1
ATOM 1813 C CA . SER A 1 218 ? 10.663 -5.748 -20.200 1.00 86.56 218 SER A CA 1
ATOM 1814 C C . SER A 1 218 ? 10.520 -4.228 -20.149 1.00 86.56 218 SER A C 1
ATOM 1816 O O . SER A 1 218 ? 9.415 -3.679 -20.126 1.00 86.56 218 SER A O 1
ATOM 1818 N N . PHE A 1 219 ? 11.646 -3.517 -20.210 1.00 86.06 219 PHE A N 1
ATOM 1819 C CA . PHE A 1 219 ? 11.637 -2.056 -20.334 1.00 86.06 219 PHE A CA 1
ATOM 1820 C C . PHE A 1 219 ? 10.872 -1.568 -21.571 1.00 86.06 219 PHE A C 1
ATOM 1822 O O . PHE A 1 219 ? 10.160 -0.560 -21.499 1.00 86.06 219 PHE A O 1
ATOM 1829 N N . SER A 1 220 ? 10.919 -2.346 -22.653 1.00 83.50 220 SER A N 1
ATOM 1830 C CA . SER A 1 220 ? 10.207 -2.046 -23.892 1.00 83.50 220 SER A CA 1
ATOM 1831 C C . SER A 1 220 ? 8.687 -2.098 -23.719 1.00 83.50 220 SER A C 1
ATOM 1833 O O . SER A 1 220 ? 7.971 -1.231 -24.222 1.00 83.50 220 SER A O 1
ATOM 1835 N N . GLU A 1 221 ? 8.177 -3.054 -22.938 1.00 86.56 221 GLU A N 1
ATOM 1836 C CA . GLU A 1 221 ? 6.747 -3.173 -22.626 1.00 86.56 221 GLU A CA 1
ATOM 1837 C C . GLU A 1 221 ? 6.271 -2.028 -21.729 1.00 86.56 221 GLU A C 1
ATOM 1839 O O . GLU A 1 221 ? 5.179 -1.484 -21.928 1.00 86.56 221 GLU A O 1
ATOM 1844 N N . CYS A 1 222 ? 7.124 -1.594 -20.802 1.00 86.69 222 CYS A N 1
ATOM 1845 C CA . CYS A 1 222 ? 6.891 -0.428 -19.953 1.00 86.69 222 CYS A CA 1
ATOM 1846 C C . CYS A 1 222 ? 7.092 0.911 -20.686 1.00 86.69 222 CYS A C 1
ATOM 1848 O O . CYS A 1 222 ? 6.909 1.964 -20.078 1.00 86.69 222 CYS A O 1
ATOM 1850 N N . LYS A 1 223 ? 7.454 0.894 -21.980 1.00 85.62 223 LYS A N 1
ATOM 1851 C CA . LYS A 1 223 ? 7.754 2.087 -22.793 1.00 85.62 223 LYS A CA 1
ATOM 1852 C C . LYS A 1 223 ? 8.795 2.996 -22.133 1.00 85.62 223 LYS A C 1
ATOM 1854 O O . LYS A 1 223 ? 8.698 4.224 -22.208 1.00 85.62 223 LYS A O 1
ATOM 1859 N N . ILE A 1 224 ? 9.783 2.397 -21.470 1.00 83.75 224 ILE A N 1
ATOM 1860 C CA . ILE A 1 224 ? 10.839 3.158 -20.811 1.00 83.75 224 ILE A CA 1
ATOM 1861 C C . ILE A 1 224 ? 11.659 3.898 -21.883 1.00 83.75 224 ILE A C 1
ATOM 1863 O O . ILE A 1 224 ? 12.014 3.324 -22.918 1.00 83.75 224 ILE A O 1
ATOM 1867 N N . PRO A 1 225 ? 11.952 5.192 -21.680 1.00 72.25 225 PRO A N 1
ATOM 1868 C CA . PRO A 1 225 ? 12.776 5.956 -22.597 1.00 72.25 225 PRO A CA 1
ATOM 1869 C C . PRO A 1 225 ? 14.224 5.447 -22.643 1.00 72.25 225 PRO A C 1
ATOM 1871 O O . PRO A 1 225 ? 14.906 5.348 -21.621 1.00 72.25 225 PRO A O 1
ATOM 1874 N N . LYS A 1 226 ? 14.743 5.236 -23.853 1.00 64.88 226 LYS A N 1
ATOM 1875 C CA . LYS A 1 226 ? 16.151 4.953 -24.125 1.00 64.88 226 LYS A CA 1
ATOM 1876 C C . LYS A 1 226 ? 16.937 6.252 -24.260 1.00 64.88 226 LYS A C 1
ATOM 1878 O O . LYS A 1 226 ? 16.673 7.065 -25.151 1.00 64.88 226 LYS A O 1
ATOM 1883 N N . TYR A 1 227 ? 17.944 6.423 -23.407 1.00 56.78 227 TYR A N 1
ATOM 1884 C CA . TYR A 1 227 ? 18.909 7.514 -23.527 1.00 56.78 227 TYR A CA 1
ATOM 1885 C C . TYR A 1 227 ? 19.846 7.262 -24.711 1.00 56.78 227 TYR A C 1
ATOM 1887 O O . TYR A 1 227 ? 20.531 6.236 -24.770 1.00 56.78 227 TYR A O 1
ATOM 1895 N N . ILE A 1 228 ? 19.909 8.206 -25.650 1.00 53.97 228 ILE A N 1
ATOM 1896 C CA . ILE A 1 228 ? 20.889 8.174 -26.736 1.00 53.97 228 ILE A CA 1
ATOM 1897 C C . ILE A 1 228 ? 22.123 8.947 -26.267 1.00 53.97 228 ILE A C 1
ATOM 1899 O O . ILE A 1 228 ? 22.061 10.135 -25.982 1.00 53.97 228 ILE A O 1
ATOM 1903 N N . LYS A 1 229 ? 23.268 8.258 -26.214 1.00 50.09 229 LYS A N 1
ATOM 1904 C CA . LYS A 1 229 ? 24.553 8.696 -25.626 1.00 50.09 229 LYS A CA 1
ATOM 1905 C C . LYS A 1 229 ? 25.103 10.059 -26.108 1.00 50.09 229 LYS A C 1
ATOM 1907 O O . LYS A 1 229 ? 26.093 10.517 -25.552 1.00 50.09 229 LYS A O 1
ATOM 1912 N N . LYS A 1 230 ? 24.525 10.673 -27.149 1.00 50.22 230 LYS A N 1
ATOM 1913 C CA . LYS A 1 230 ? 24.974 11.956 -27.718 1.00 50.22 230 LYS A CA 1
ATOM 1914 C C . LYS A 1 230 ? 24.329 13.183 -27.075 1.00 50.22 230 LYS A C 1
ATOM 1916 O O . LYS A 1 230 ? 25.005 14.195 -26.981 1.00 50.22 230 LYS A O 1
ATOM 1921 N N . ASP A 1 231 ? 23.103 13.069 -26.575 1.00 46.22 231 ASP A N 1
ATOM 1922 C CA . ASP A 1 231 ? 22.369 14.187 -25.991 1.00 46.22 231 ASP A CA 1
ATOM 1923 C C . ASP A 1 231 ? 21.751 13.715 -24.680 1.00 46.22 231 ASP A C 1
ATOM 1925 O O . ASP A 1 231 ? 20.741 13.017 -24.656 1.00 46.22 231 ASP A O 1
ATOM 1929 N N . TRP A 1 232 ? 22.399 14.082 -23.577 1.00 43.16 232 TRP A N 1
ATOM 1930 C CA . TRP A 1 232 ? 22.088 13.710 -22.190 1.00 43.16 232 TRP A CA 1
ATOM 1931 C C . TRP A 1 232 ? 20.633 13.949 -21.728 1.00 43.16 232 TRP A C 1
ATOM 1933 O O . TRP A 1 232 ? 20.284 13.568 -20.613 1.00 43.16 232 TRP A O 1
ATOM 1943 N N . ALA A 1 233 ? 19.786 14.540 -22.575 1.00 46.66 233 ALA A N 1
ATOM 1944 C CA . ALA A 1 233 ? 18.412 14.922 -22.276 1.00 46.66 233 ALA A CA 1
ATOM 1945 C C . ALA A 1 233 ? 17.367 14.497 -23.333 1.00 46.66 233 ALA A C 1
ATOM 1947 O O . ALA A 1 233 ? 16.187 14.768 -23.128 1.00 46.66 233 ALA A O 1
ATOM 1948 N N . ILE A 1 234 ? 17.744 13.839 -24.442 1.00 44.88 234 ILE A N 1
ATOM 1949 C CA . ILE A 1 234 ? 16.776 13.418 -25.475 1.00 44.88 234 ILE A CA 1
ATOM 1950 C C . ILE A 1 234 ? 16.596 11.901 -25.430 1.00 44.88 234 ILE A C 1
ATOM 1952 O O . ILE A 1 234 ? 17.532 11.124 -25.638 1.00 44.88 234 ILE A O 1
ATOM 1956 N N . THR A 1 235 ? 15.367 11.481 -25.148 1.00 50.47 235 THR A N 1
ATOM 1957 C CA . THR A 1 235 ? 14.978 10.079 -25.056 1.00 50.47 235 THR A CA 1
ATOM 1958 C C . THR A 1 235 ? 14.212 9.643 -26.305 1.00 50.47 235 THR A C 1
ATOM 1960 O O . THR A 1 235 ? 13.422 10.395 -26.869 1.00 50.47 235 THR A O 1
ATOM 1963 N N . THR A 1 236 ? 14.441 8.411 -26.757 1.00 56.41 236 THR A N 1
ATOM 1964 C CA . THR A 1 236 ? 13.572 7.735 -27.742 1.00 56.41 236 THR A CA 1
ATOM 1965 C C . THR A 1 236 ? 12.875 6.580 -27.037 1.00 56.41 236 THR A C 1
ATOM 1967 O O . THR A 1 236 ? 13.492 5.957 -26.178 1.00 56.41 236 THR A O 1
ATOM 1970 N N . MET A 1 237 ? 11.600 6.297 -27.322 1.00 53.28 237 MET A N 1
ATOM 1971 C CA . MET A 1 237 ? 10.939 5.132 -26.712 1.00 53.28 237 MET A CA 1
ATOM 1972 C C . MET A 1 237 ? 11.628 3.838 -27.167 1.00 53.28 237 MET A C 1
ATOM 1974 O O . MET A 1 237 ? 12.011 3.727 -28.334 1.00 53.28 237 MET A O 1
ATOM 1978 N N . GLU A 1 238 ? 11.808 2.872 -26.261 1.00 48.81 238 GLU A N 1
ATOM 1979 C CA . GLU A 1 238 ? 12.322 1.549 -26.624 1.00 48.81 238 GLU A CA 1
ATOM 1980 C C . GLU A 1 238 ? 11.393 0.873 -27.645 1.00 48.81 238 GLU A C 1
ATOM 1982 O O . GLU A 1 238 ? 10.269 0.486 -27.334 1.00 48.81 238 GLU A O 1
ATOM 1987 N N . ASN A 1 239 ? 11.864 0.737 -28.886 1.00 38.88 239 ASN A N 1
ATOM 1988 C CA . ASN A 1 239 ? 11.205 -0.078 -29.900 1.00 38.88 239 ASN A CA 1
ATOM 1989 C C . ASN A 1 239 ? 11.681 -1.530 -29.787 1.00 38.88 239 ASN A C 1
ATOM 1991 O O . ASN A 1 239 ? 12.871 -1.775 -29.580 1.00 38.88 239 ASN A O 1
ATOM 1995 N N . LYS A 1 240 ? 10.739 -2.467 -29.964 1.00 39.72 240 LYS A N 1
ATOM 1996 C CA . LYS A 1 240 ? 10.975 -3.915 -29.996 1.00 39.72 240 LYS A CA 1
ATOM 1997 C C . LYS A 1 240 ? 12.101 -4.257 -30.977 1.00 39.72 240 LYS A C 1
ATOM 1999 O O . LYS A 1 240 ? 11.916 -4.081 -32.180 1.00 39.72 240 LYS A O 1
ATOM 2004 N N . ASN A 1 241 ? 13.209 -4.770 -30.450 1.00 38.44 241 ASN A N 1
ATOM 2005 C CA . ASN A 1 241 ? 14.158 -5.613 -31.171 1.00 38.44 241 ASN A CA 1
ATOM 2006 C C . ASN A 1 241 ? 14.276 -6.926 -30.409 1.00 38.44 241 ASN A C 1
ATOM 2008 O O . ASN A 1 241 ? 14.548 -6.843 -29.190 1.00 38.44 241 ASN A O 1
#

Foldseek 3Di:
DPAFEEEEAEDPVCPVCLLLSLVVCVVVVYAYDYLCLFQVLVLQCVLVVNPPLSSLLLSLLSLQLGPAYEYEDEPVRDDDLSRLLSQLLCVVRHPDDHWYAYPVCSVPDPDDDPVGTDDDDNVCSCVPPVSVVSRDDPVPHAFEEEEDEDPVCCVQVSLVSNLQVNVRYRGGDSCSSPPPVSDPDPVVVVVVVVSVVVRGHYAYEECDDDPPDPRYHHQLSSQPWDDDPPDRPDTDGDDDD

Organism: Staphylococcus aureus (NCBI:txid1280)

Secondary structure (DSSP, 8-state):
----EEEEEE-GGGGGGHHHHHHHHHHTT-EEE-HHHHHTHHHHHHHTTT-HHHHHHHHHHHHHH-SEEEEEE-TT----HHHHHHHHHHHHH--SPEEEEEHHHHHH-SS--GGGEE----TTGGG-HHHHHH---GGGSPPEEEEE--GGGGGGHHHHHHHHHHTTPEEE-HHHHS-GGG-SSHHHHHHHHHHHHTTSEEEEEESS--TT-TTEEETTTTTPEEEPTT-TT-EEE----

Radius of gyration: 19.01 Å; chains: 1; bounding box: 50×34×57 Å

pLDDT: mean 84.83, std 13.47, range [38.44, 97.81]

Sequence (241 aa):
MNNKLIYTSYDGDNIPLIDSFIKLVIDFKYVPINPTKSLGYYISTSIHDNDKGECLKDCLSLEMICDELWVFIDNNKYIPEGVRLEIATWLKYKSSPVKYISIPSLLENSSINDDLFLDFDDSNILKEKEISELVPKKSELRPVNCINILPEHHKYIDWIKYHLFYNKFVPLDYLSIKPYIYFDNIEHYKSELSLLNERCNYISVMPYYVSENNFNLSFSECKIPKYIKKDWAITTMENKN